Protein AF-A0A7G7YQ39-F1 (afdb_monomer)

Foldseek 3Di:
DVVVVVVVVVVVVVVVVVVVVVPDDDDDDDDDDDDDDDDDDDDDDDDDDDDDDDDDDDDDDDDDDDDDDDDDDDDDDDDDDPDPDDDDPDPVPDEAEQQRKDKAKFAKAWFFQCVLCVVVPHNGQPVNGDRVKIWIKTAGPDWHWYWAAEPPDPDIDTDTARMATQATCDGDPFHHHRVVCVVRHGHTWIKIFGWDRYQDPDCHPVGRHTHTGPIDTD

Organism: NCBI:txid2684406

Sequence (218 aa):
MAIVAAILAVIALGYLVIYLISGGNGNNSDGHGASTAAVDSTEHSATQQRDAREGVGSKEAAPQPTVGGKGSRGSDSSVAISGNGAGSQGDVSRVYRVGERITATGTIRLLGAWDLARLQGYEQTPSGERNDEIYAVFIPDYSMKVQAKSSGGNGVSTREAKLFGLGQPHGIDSIPPTSAFSQYDGQKVTVTLTPQEYWPSDPRLPVGELYGENVSVN

Radius of gyration: 28.83 Å; Cα contacts (8 Å, |Δi|>4): 327; chains: 1; bounding box: 59×60×93 Å

Mean predicted aligned error: 18.82 Å

pLDDT: mean 72.5, std 25.2, range [30.56, 98.5]

Solvent-accessible surface area (backbone atoms only — not comparable to full-atom values): 13820 Å² total; per-residue (Å²): 115,71,68,61,56,53,55,53,52,54,54,54,52,54,53,52,54,55,50,61,68,69,70,70,83,79,87,88,85,88,80,89,80,87,91,80,82,89,79,89,84,82,87,88,86,88,80,82,93,87,82,90,90,82,84,85,87,82,84,89,82,83,88,78,86,87,86,85,86,84,87,84,88,83,82,89,78,91,73,87,78,87,72,96,68,81,82,70,76,81,59,88,80,53,68,43,49,64,70,41,73,46,69,48,52,24,34,31,40,72,33,31,31,49,59,47,25,42,74,73,74,33,98,54,40,80,68,70,60,50,60,87,42,35,31,20,33,37,36,44,78,60,68,41,39,38,31,20,29,46,70,86,55,97,50,74,45,77,44,78,42,64,44,30,34,49,19,32,66,71,48,51,104,77,35,50,37,22,74,82,50,56,94,41,51,77,34,80,37,37,39,32,26,24,47,45,59,47,40,52,80,58,60,49,85,64,64,60,42,38,41,34,27,86,68,48,81,90

Structure (mmCIF, N/CA/C/O backbone):
data_AF-A0A7G7YQ39-F1
#
_entry.id   AF-A0A7G7YQ39-F1
#
loop_
_atom_site.group_PDB
_atom_site.id
_atom_site.type_symbol
_atom_site.label_atom_id
_atom_site.label_alt_id
_atom_site.label_comp_id
_atom_site.label_asym_id
_atom_site.label_entity_id
_atom_site.label_seq_id
_atom_site.pdbx_PDB_ins_code
_atom_site.Cartn_x
_atom_site.Cartn_y
_atom_site.Cartn_z
_atom_site.occupancy
_atom_site.B_iso_or_equiv
_atom_site.auth_seq_id
_atom_site.auth_comp_id
_atom_site.auth_asym_id
_atom_site.auth_atom_id
_atom_site.pdbx_PDB_model_num
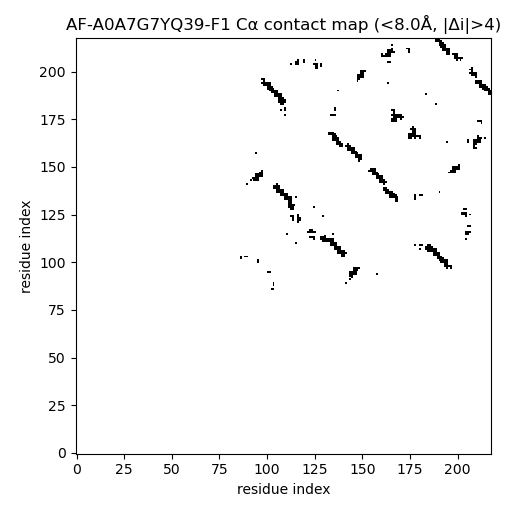ATOM 1 N N . MET A 1 1 ? 23.421 -13.312 43.053 1.00 56.06 1 MET A N 1
ATOM 2 C CA . MET A 1 1 ? 24.752 -13.356 42.403 1.00 56.06 1 MET A CA 1
ATOM 3 C C . MET A 1 1 ? 24.834 -14.410 41.292 1.00 56.06 1 MET A C 1
ATOM 5 O O . MET A 1 1 ? 25.206 -14.043 40.190 1.00 56.06 1 MET A O 1
ATOM 9 N N . ALA A 1 2 ? 24.433 -15.672 41.511 1.00 59.75 2 ALA A N 1
ATOM 10 C CA . ALA A 1 2 ? 24.557 -16.743 40.500 1.00 59.75 2 ALA A CA 1
ATOM 11 C C . ALA A 1 2 ? 23.740 -16.530 39.202 1.00 59.75 2 ALA A C 1
ATOM 13 O O . ALA A 1 2 ? 24.200 -16.872 38.119 1.00 59.75 2 ALA A O 1
ATOM 14 N N . ILE A 1 3 ? 22.559 -15.908 39.294 1.00 62.06 3 ILE A N 1
ATOM 15 C CA . ILE A 1 3 ? 21.671 -15.681 38.136 1.00 62.06 3 ILE A CA 1
ATOM 16 C C . ILE A 1 3 ? 22.263 -14.651 37.159 1.00 62.06 3 ILE A C 1
ATOM 18 O O . ILE A 1 3 ? 22.168 -14.815 35.947 1.00 62.06 3 ILE A O 1
ATOM 22 N N . VAL A 1 4 ? 22.941 -13.623 37.675 1.00 70.38 4 VAL A N 1
ATOM 23 C CA . VAL A 1 4 ? 23.571 -12.583 36.842 1.00 70.38 4 VAL A CA 1
ATOM 24 C C . VAL A 1 4 ? 24.761 -13.157 36.066 1.00 70.38 4 VAL A C 1
ATOM 26 O O . VAL A 1 4 ? 24.935 -12.847 34.891 1.00 70.38 4 VAL A O 1
ATOM 29 N N . ALA A 1 5 ? 25.530 -14.061 36.682 1.00 71.00 5 ALA A N 1
ATOM 30 C CA . ALA A 1 5 ? 26.631 -14.752 36.012 1.00 71.00 5 ALA A CA 1
ATOM 31 C C . ALA A 1 5 ? 26.143 -15.672 34.876 1.00 71.00 5 ALA A C 1
ATOM 33 O O . ALA A 1 5 ? 26.774 -15.731 33.823 1.00 71.00 5 ALA A O 1
ATOM 34 N N . ALA A 1 6 ? 24.994 -16.336 35.051 1.00 69.00 6 ALA A N 1
ATOM 35 C CA . ALA A 1 6 ? 24.406 -17.188 34.017 1.00 69.00 6 ALA A CA 1
ATOM 36 C C . ALA A 1 6 ? 23.933 -16.383 32.792 1.00 69.00 6 ALA A C 1
ATOM 38 O O . ALA A 1 6 ? 24.170 -16.795 31.659 1.00 69.00 6 ALA A O 1
ATOM 39 N N . ILE A 1 7 ? 23.330 -15.209 33.006 1.00 74.31 7 ILE A N 1
ATOM 40 C CA . ILE A 1 7 ? 22.868 -14.338 31.911 1.00 74.31 7 ILE A CA 1
ATOM 41 C C . ILE A 1 7 ? 24.056 -13.808 31.097 1.00 74.31 7 ILE A C 1
ATOM 43 O O . ILE A 1 7 ? 24.025 -13.835 29.867 1.00 74.31 7 ILE A O 1
ATOM 47 N N . LEU A 1 8 ? 25.134 -13.389 31.765 1.00 76.75 8 LEU A N 1
ATOM 48 C CA . LEU A 1 8 ? 26.337 -12.902 31.082 1.00 76.75 8 LEU A CA 1
ATOM 49 C C . LEU A 1 8 ? 27.037 -14.007 30.273 1.00 76.75 8 LEU A C 1
ATOM 51 O O . LEU A 1 8 ? 27.530 -13.735 29.179 1.00 76.75 8 LEU A O 1
ATOM 55 N N . ALA A 1 9 ? 27.025 -15.254 30.756 1.00 73.69 9 ALA A N 1
ATOM 56 C CA . ALA A 1 9 ? 27.589 -16.390 30.027 1.00 73.69 9 ALA A CA 1
ATOM 57 C C . ALA A 1 9 ? 26.823 -16.699 28.726 1.00 73.69 9 ALA A C 1
ATOM 59 O O . ALA A 1 9 ? 27.449 -16.969 27.702 1.00 73.69 9 ALA A O 1
ATOM 60 N N . VAL A 1 10 ? 25.487 -16.605 28.737 1.00 75.69 10 VAL A N 1
ATOM 61 C CA . VAL A 1 10 ? 24.652 -16.825 27.539 1.00 75.69 10 VAL A CA 1
ATOM 62 C C . VAL A 1 10 ? 24.886 -15.734 26.490 1.00 75.69 10 VAL A C 1
ATOM 64 O O . VAL A 1 10 ? 25.014 -16.038 25.304 1.00 75.69 10 VAL A O 1
ATOM 67 N N . ILE A 1 11 ? 25.014 -14.475 26.918 1.00 78.12 11 ILE A N 1
ATOM 68 C CA . ILE A 1 11 ? 25.292 -13.350 26.012 1.00 78.12 11 ILE A CA 1
ATOM 69 C C . ILE A 1 11 ? 26.682 -13.500 25.372 1.00 78.12 11 ILE A C 1
ATOM 71 O O . ILE A 1 11 ? 26.819 -13.332 24.161 1.00 78.12 11 ILE A O 1
ATOM 75 N N . ALA A 1 12 ? 27.702 -13.876 26.151 1.00 74.12 12 ALA A N 1
ATOM 76 C CA . ALA A 1 12 ? 29.056 -14.088 25.635 1.00 74.12 12 ALA A CA 1
ATOM 77 C C . ALA A 1 12 ? 29.126 -15.233 24.604 1.00 74.12 12 ALA A C 1
ATOM 79 O O . ALA A 1 12 ? 29.815 -15.110 23.591 1.00 74.12 12 ALA A O 1
ATOM 80 N N . LEU A 1 13 ? 28.371 -16.316 24.821 1.00 72.12 13 LEU A N 1
ATOM 81 C CA . LEU A 1 13 ? 28.269 -17.432 23.875 1.00 72.12 13 LEU A CA 1
ATOM 82 C C . LEU A 1 13 ? 27.588 -17.022 22.562 1.00 72.12 13 LEU A C 1
ATOM 84 O O . LEU A 1 13 ? 28.055 -17.408 21.492 1.00 72.12 13 LEU A O 1
ATOM 88 N N . GLY A 1 14 ? 26.539 -16.195 22.628 1.00 71.31 14 GLY A N 1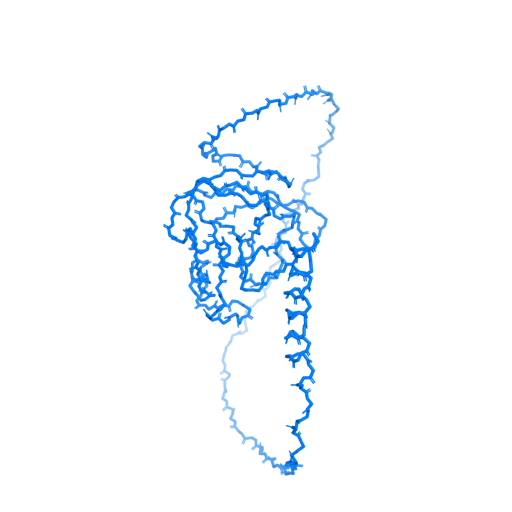
ATOM 89 C CA . GLY A 1 14 ? 25.868 -15.659 21.439 1.00 71.31 14 GLY A CA 1
ATOM 90 C C . GLY A 1 14 ? 26.800 -14.821 20.559 1.00 71.31 14 GLY A C 1
ATOM 91 O O . GLY A 1 14 ? 26.845 -15.014 19.344 1.00 71.31 14 GLY A O 1
ATOM 92 N N . TYR A 1 15 ? 27.612 -13.950 21.169 1.00 77.31 15 TYR A N 1
ATOM 93 C CA . TYR A 1 15 ? 28.592 -13.143 20.433 1.00 77.31 15 TYR A CA 1
ATOM 94 C C . TYR A 1 15 ? 29.722 -13.981 19.819 1.00 77.31 15 TYR A C 1
ATOM 96 O O . TYR A 1 15 ? 30.154 -13.689 18.703 1.00 77.31 15 TYR A O 1
ATOM 104 N N . LEU A 1 16 ? 30.172 -15.045 20.494 1.00 70.44 16 LEU A N 1
ATOM 105 C CA . LEU A 1 16 ? 31.211 -15.937 19.969 1.00 70.44 16 LEU A CA 1
ATOM 106 C C . LEU A 1 16 ? 30.755 -16.664 18.690 1.00 70.44 16 LEU A C 1
ATOM 108 O O . LEU A 1 16 ? 31.530 -16.785 17.744 1.00 70.44 16 LEU A O 1
ATOM 112 N N . VAL A 1 17 ? 29.493 -17.103 18.633 1.00 69.56 17 VAL A N 1
ATOM 113 C CA . VAL A 1 17 ? 28.926 -17.781 17.451 1.00 69.56 17 VAL A CA 1
ATOM 114 C C . VAL A 1 17 ? 28.842 -16.833 16.252 1.00 69.56 17 VAL A C 1
ATOM 116 O O . VAL A 1 17 ? 29.235 -17.205 15.149 1.00 69.56 17 VAL A O 1
ATOM 119 N N . ILE A 1 18 ? 28.403 -15.589 16.464 1.00 67.81 18 ILE A N 1
ATOM 120 C CA . ILE A 1 18 ? 28.336 -14.574 15.398 1.00 67.81 18 ILE A CA 1
ATOM 121 C C . ILE A 1 18 ? 29.744 -14.231 14.882 1.00 67.81 18 ILE A C 1
ATOM 123 O O . ILE A 1 18 ? 29.949 -14.085 13.673 1.00 67.81 18 ILE A O 1
ATOM 127 N N . TYR A 1 19 ? 30.731 -14.157 15.780 1.00 65.69 19 TYR A N 1
ATOM 128 C CA . TYR A 1 19 ? 32.119 -13.868 15.415 1.00 65.69 19 TYR A CA 1
ATOM 129 C C 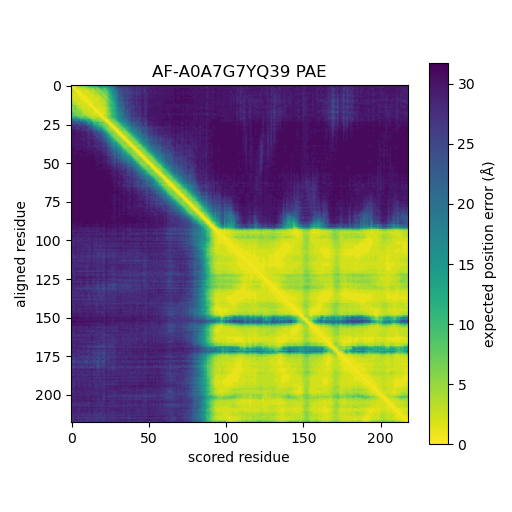. TYR A 1 19 ? 32.757 -14.993 14.583 1.00 65.69 19 TYR A C 1
ATOM 131 O O . TYR A 1 19 ? 33.449 -14.716 13.605 1.00 65.69 19 TYR A O 1
ATOM 139 N N . LEU A 1 20 ? 32.472 -16.261 14.902 1.00 62.84 20 LEU A N 1
ATOM 140 C CA . LEU A 1 20 ? 32.971 -17.408 14.135 1.00 62.84 20 LEU A CA 1
ATOM 141 C C . LEU A 1 20 ? 32.347 -17.513 12.735 1.00 62.84 20 LEU A C 1
ATOM 143 O O . LEU A 1 20 ? 33.035 -17.914 11.801 1.00 62.84 20 LEU A O 1
ATOM 147 N N . ILE A 1 21 ? 31.085 -17.104 12.563 1.00 62.22 21 ILE A N 1
ATOM 148 C CA . ILE A 1 21 ? 30.426 -17.080 11.243 1.00 62.22 21 ILE A CA 1
ATOM 149 C C . ILE A 1 21 ? 30.964 -15.929 10.375 1.00 62.22 21 ILE A C 1
ATOM 151 O O . ILE A 1 21 ? 31.058 -16.061 9.158 1.00 62.22 21 ILE A O 1
ATOM 155 N N . SER A 1 22 ? 31.378 -14.818 10.990 1.00 56.09 22 SER A N 1
ATOM 156 C CA . SER A 1 22 ? 31.843 -13.626 10.264 1.00 56.09 22 SER A CA 1
ATOM 157 C C . SER A 1 22 ? 33.338 -13.655 9.901 1.00 56.09 22 SER A C 1
ATOM 159 O O . SER A 1 22 ? 33.774 -12.882 9.053 1.00 56.09 22 SER A O 1
ATOM 161 N N . GLY A 1 23 ? 34.137 -14.530 10.525 1.00 47.88 23 GLY A N 1
ATOM 162 C CA . GLY A 1 23 ? 35.593 -14.609 10.322 1.00 47.88 23 GLY A CA 1
ATOM 163 C C . GLY A 1 23 ? 36.065 -15.556 9.211 1.00 47.88 23 GLY A C 1
ATOM 164 O O . GLY A 1 23 ? 37.266 -15.641 8.963 1.00 47.88 23 GLY A O 1
ATOM 165 N N . GLY A 1 24 ? 35.158 -16.280 8.551 1.00 48.59 24 GLY A N 1
ATOM 166 C CA . GLY A 1 24 ? 35.494 -17.325 7.581 1.00 48.59 24 GLY A CA 1
ATOM 167 C C . GLY A 1 24 ? 35.005 -17.027 6.169 1.00 48.59 24 GLY A C 1
ATOM 168 O O . GLY A 1 24 ? 34.132 -17.731 5.682 1.00 48.59 24 GLY A O 1
ATOM 169 N N . ASN A 1 25 ? 35.556 -16.015 5.494 1.00 43.97 25 ASN A N 1
ATOM 170 C CA . ASN A 1 25 ? 35.409 -15.915 4.039 1.00 43.97 25 ASN A CA 1
ATOM 171 C C . ASN A 1 25 ? 36.670 -15.324 3.395 1.00 43.97 25 ASN A C 1
ATOM 173 O O . ASN A 1 25 ? 36.706 -14.174 2.963 1.00 43.97 25 ASN A O 1
ATOM 177 N N . GLY A 1 26 ? 37.734 -16.129 3.397 1.00 40.25 26 GLY A N 1
ATOM 178 C CA . GLY A 1 26 ? 38.955 -15.892 2.635 1.00 40.25 26 GLY A CA 1
ATOM 179 C C . GLY A 1 26 ? 39.029 -16.830 1.429 1.00 40.25 26 GLY A C 1
ATOM 180 O O . GLY A 1 26 ? 39.022 -18.041 1.611 1.00 40.25 26 GLY A O 1
ATOM 181 N N . ASN A 1 27 ? 39.131 -16.216 0.246 1.00 44.44 27 ASN A N 1
ATOM 182 C CA . ASN A 1 27 ? 39.691 -16.674 -1.034 1.00 44.44 27 ASN A CA 1
ATOM 183 C C . ASN A 1 27 ? 39.288 -18.039 -1.621 1.00 44.44 27 ASN A C 1
ATOM 185 O O . ASN A 1 27 ? 39.588 -19.087 -1.061 1.00 44.44 27 ASN A O 1
ATOM 189 N N . ASN A 1 28 ? 38.793 -18.012 -2.867 1.00 42.75 28 ASN A N 1
ATOM 190 C CA . ASN A 1 28 ? 39.498 -18.604 -4.017 1.00 42.75 28 ASN A CA 1
ATOM 191 C C . ASN A 1 28 ? 38.711 -18.423 -5.323 1.00 42.75 28 ASN A C 1
ATOM 193 O O . ASN A 1 28 ? 37.654 -19.024 -5.488 1.00 42.75 28 ASN A O 1
ATOM 197 N N . SER A 1 29 ? 39.297 -17.700 -6.279 1.00 40.59 29 SER A N 1
ATOM 198 C CA . SER A 1 29 ? 39.187 -18.030 -7.706 1.00 40.59 29 SER A CA 1
ATOM 199 C C . SER A 1 29 ? 40.192 -17.207 -8.516 1.00 40.59 29 SER A C 1
ATOM 201 O O . SER A 1 29 ? 39.839 -16.196 -9.118 1.00 40.59 29 SER A O 1
ATOM 203 N N . ASP A 1 30 ? 41.444 -17.671 -8.525 1.00 41.34 30 ASP A N 1
ATOM 204 C CA . ASP A 1 30 ? 42.348 -17.487 -9.660 1.00 41.34 30 ASP A CA 1
ATOM 205 C C . ASP A 1 30 ? 42.054 -18.598 -10.676 1.00 41.34 30 ASP A C 1
ATOM 207 O O . ASP A 1 30 ? 41.978 -19.776 -10.320 1.00 41.34 30 ASP A O 1
ATOM 211 N N . GLY A 1 31 ? 41.879 -18.234 -11.946 1.00 34.91 31 GLY A N 1
ATOM 212 C CA . GLY A 1 31 ? 41.603 -19.189 -13.016 1.00 34.91 31 GLY A CA 1
ATOM 213 C C . GLY A 1 31 ? 41.565 -18.525 -14.386 1.00 34.91 31 GLY A C 1
ATOM 214 O O . GLY A 1 31 ? 40.533 -18.029 -14.821 1.00 34.91 31 GLY A O 1
ATOM 215 N N . HIS A 1 32 ? 42.724 -18.511 -15.040 1.00 35.59 32 HIS A N 1
ATOM 216 C CA . HIS A 1 32 ? 42.996 -18.016 -16.386 1.00 35.59 32 HIS A CA 1
ATOM 217 C C . HIS A 1 32 ? 42.019 -18.481 -17.481 1.00 35.59 32 HIS A C 1
ATOM 219 O O . HIS A 1 32 ? 41.642 -19.648 -17.543 1.00 35.59 32 HIS A O 1
ATOM 225 N N . GLY A 1 33 ? 41.762 -17.597 -18.449 1.00 33.47 33 GLY A N 1
ATOM 226 C CA . GLY A 1 33 ? 41.192 -17.946 -19.750 1.00 33.47 33 GLY A CA 1
ATOM 227 C C . GLY A 1 33 ? 41.419 -16.824 -20.759 1.00 33.47 33 GLY A C 1
ATOM 228 O O . GLY A 1 33 ? 40.769 -15.788 -20.696 1.00 33.47 33 GLY A O 1
ATOM 229 N N . ALA A 1 34 ? 42.401 -17.016 -21.635 1.00 34.97 34 ALA A N 1
ATOM 230 C CA . ALA A 1 34 ? 42.872 -16.067 -22.634 1.00 34.97 34 ALA A CA 1
ATOM 231 C C . ALA A 1 34 ? 41.780 -15.634 -23.629 1.00 34.97 34 ALA A C 1
ATOM 233 O O . ALA A 1 34 ? 41.040 -16.464 -24.149 1.00 34.97 34 ALA A O 1
ATOM 234 N N . SER A 1 35 ? 41.750 -14.338 -23.951 1.00 35.69 35 SER A N 1
ATOM 235 C CA . SER A 1 35 ? 41.004 -13.810 -25.092 1.00 35.69 35 SER A CA 1
ATOM 236 C C . SER A 1 35 ? 41.968 -13.662 -26.267 1.00 35.69 35 SER A C 1
ATOM 238 O O . SER A 1 35 ? 42.839 -12.792 -26.271 1.00 35.69 35 SER A O 1
ATOM 240 N N . THR A 1 36 ? 41.845 -14.555 -27.245 1.00 38.41 36 THR A N 1
ATOM 241 C CA . THR A 1 36 ? 42.479 -14.443 -28.561 1.00 38.41 36 THR A CA 1
ATOM 242 C C . THR A 1 36 ? 41.451 -14.735 -29.641 1.00 38.41 36 THR A C 1
ATOM 244 O O . THR A 1 36 ? 40.644 -15.647 -29.480 1.00 38.41 36 THR A O 1
ATOM 247 N N . ALA A 1 37 ? 41.620 -14.027 -30.758 1.00 36.62 37 ALA A N 1
ATOM 248 C CA . ALA A 1 37 ? 41.022 -14.204 -32.081 1.00 36.62 37 ALA A CA 1
ATOM 249 C C . ALA A 1 37 ? 39.843 -13.276 -32.423 1.00 36.62 37 ALA A C 1
ATOM 251 O O . ALA A 1 37 ? 38.687 -13.495 -32.077 1.00 36.62 37 ALA A O 1
ATOM 252 N N . ALA A 1 38 ? 40.205 -12.249 -33.194 1.00 39.38 38 ALA A N 1
ATOM 253 C CA . ALA A 1 38 ? 39.359 -11.559 -34.151 1.00 39.38 38 ALA A CA 1
ATOM 254 C C . ALA A 1 38 ? 39.045 -12.468 -35.352 1.00 39.38 38 ALA A C 1
ATOM 256 O O . ALA A 1 38 ? 39.958 -13.138 -35.828 1.00 39.38 38 ALA A O 1
ATOM 257 N N . VAL A 1 39 ? 37.808 -12.413 -35.861 1.00 41.25 39 VAL A N 1
ATOM 258 C CA . VAL A 1 39 ? 37.390 -12.710 -37.252 1.00 41.25 39 VAL A CA 1
ATOM 259 C C . VAL A 1 39 ? 36.070 -11.937 -37.449 1.00 41.25 39 VAL A C 1
ATOM 261 O O . VAL A 1 39 ? 35.103 -12.191 -36.739 1.00 41.25 39 VAL A O 1
ATOM 264 N N . ASP A 1 40 ? 36.077 -10.752 -38.061 1.00 35.44 40 ASP A N 1
ATOM 265 C CA . ASP A 1 40 ? 35.776 -10.496 -39.482 1.00 35.44 40 ASP A CA 1
ATOM 266 C C . ASP A 1 40 ? 34.589 -11.297 -40.048 1.00 35.44 40 ASP A C 1
ATOM 268 O O . ASP A 1 40 ? 34.660 -12.510 -40.215 1.00 35.44 40 ASP A O 1
ATOM 272 N N . SER A 1 41 ? 33.495 -10.611 -40.379 1.00 39.72 41 SER A N 1
ATOM 273 C CA . SER A 1 41 ? 32.550 -11.038 -41.416 1.00 39.72 41 SER A CA 1
ATOM 274 C C . SER A 1 41 ? 31.720 -9.839 -41.859 1.00 39.72 41 SER A C 1
ATOM 276 O O . SER A 1 41 ? 30.855 -9.326 -41.151 1.00 39.72 41 SER A O 1
ATOM 278 N N . THR A 1 42 ? 32.065 -9.406 -43.061 1.00 37.53 42 THR A N 1
ATOM 279 C CA . THR A 1 42 ? 31.440 -8.390 -43.896 1.00 37.53 42 THR A CA 1
ATOM 280 C C . THR A 1 42 ? 30.138 -8.929 -44.522 1.00 37.53 42 THR A C 1
ATOM 282 O O . THR A 1 42 ? 30.104 -10.060 -44.989 1.00 37.53 42 THR A O 1
ATOM 285 N N . GLU A 1 43 ? 29.102 -8.079 -44.508 1.00 33.94 43 GLU A N 1
ATOM 286 C CA . GLU A 1 43 ? 27.950 -7.935 -45.430 1.00 33.94 43 GLU A CA 1
ATOM 287 C C . GLU A 1 43 ? 27.043 -9.129 -45.814 1.00 33.94 43 GLU A C 1
ATOM 289 O O . GLU A 1 43 ? 27.456 -10.095 -46.440 1.00 33.94 43 GLU A O 1
ATOM 294 N N . HIS A 1 44 ? 25.727 -8.963 -45.606 1.00 31.06 44 HIS A N 1
ATOM 295 C CA . HIS A 1 44 ? 24.761 -8.610 -46.669 1.00 31.06 44 HIS A CA 1
ATOM 296 C C . HIS A 1 44 ? 23.310 -8.732 -46.170 1.00 31.06 44 HIS A C 1
ATOM 298 O O . HIS A 1 44 ? 22.894 -9.795 -45.719 1.00 31.06 44 HIS A O 1
ATOM 304 N N . SER A 1 45 ? 22.501 -7.681 -46.356 1.00 36.34 45 SER A N 1
ATOM 305 C CA . SER A 1 45 ? 21.179 -7.779 -47.007 1.00 36.34 45 SER A CA 1
ATOM 306 C C . SER A 1 45 ? 20.540 -6.399 -47.155 1.00 36.34 45 SER A C 1
ATOM 308 O O . SER A 1 45 ? 20.219 -5.722 -46.183 1.00 36.34 45 SER A O 1
ATOM 310 N N . ALA A 1 46 ? 20.361 -6.005 -48.412 1.00 39.31 46 ALA A N 1
ATOM 311 C CA . ALA A 1 46 ? 19.532 -4.896 -48.845 1.00 39.31 46 ALA A CA 1
ATOM 312 C C . ALA A 1 46 ? 18.113 -5.401 -49.137 1.00 39.31 46 ALA A C 1
ATOM 314 O O . ALA A 1 46 ? 17.980 -6.426 -49.796 1.00 39.31 46 ALA A O 1
ATOM 315 N N . THR A 1 47 ? 17.086 -4.627 -48.769 1.00 38.69 47 THR A N 1
ATOM 316 C CA . THR A 1 47 ? 15.829 -4.528 -49.537 1.00 38.69 47 THR A CA 1
ATOM 317 C C . THR A 1 47 ? 15.050 -3.258 -49.167 1.00 38.69 47 THR A C 1
ATOM 319 O O . THR A 1 47 ? 14.588 -3.123 -48.042 1.00 38.69 47 THR A O 1
ATOM 322 N N . GLN A 1 48 ? 14.956 -2.351 -50.152 1.00 41.56 48 GLN A N 1
ATOM 323 C CA . GLN A 1 48 ? 13.774 -1.598 -50.636 1.00 41.56 48 GLN A CA 1
ATOM 324 C C . GLN A 1 48 ? 12.844 -0.957 -49.584 1.00 41.56 48 GLN A C 1
ATOM 326 O O . GLN A 1 48 ? 12.160 -1.648 -48.844 1.00 41.56 48 GLN A O 1
ATOM 331 N N . GLN A 1 49 ? 12.798 0.372 -49.423 1.00 36.66 49 GLN A N 1
ATOM 332 C CA . GLN A 1 49 ? 12.254 1.415 -50.323 1.00 36.66 49 GLN A CA 1
ATOM 333 C C . GLN A 1 49 ? 10.774 1.231 -50.704 1.00 36.66 49 GLN A C 1
ATOM 335 O O . GLN A 1 49 ? 10.468 0.411 -51.564 1.00 36.66 49 GLN A O 1
ATOM 340 N N . ARG A 1 50 ? 9.923 2.074 -50.094 1.00 33.06 50 ARG A N 1
ATOM 341 C CA . ARG A 1 50 ? 8.612 2.660 -50.490 1.00 33.06 50 ARG A CA 1
ATOM 342 C C . ARG A 1 50 ? 8.048 3.315 -49.206 1.00 33.06 50 ARG A C 1
ATOM 344 O O . ARG A 1 50 ? 8.258 2.764 -48.136 1.00 33.06 50 ARG A O 1
ATOM 351 N N . ASP A 1 51 ? 7.405 4.474 -49.141 1.00 34.59 51 ASP A N 1
ATOM 352 C CA . ASP A 1 51 ? 6.775 5.349 -50.123 1.00 34.59 51 ASP A CA 1
ATOM 353 C C . ASP A 1 51 ? 6.501 6.732 -49.482 1.00 34.59 51 ASP A C 1
ATOM 355 O O . ASP A 1 51 ? 6.500 6.874 -48.260 1.00 34.59 51 ASP A O 1
ATOM 359 N N . ALA A 1 52 ? 6.181 7.698 -50.350 1.00 38.47 52 ALA A N 1
ATOM 360 C CA . ALA A 1 52 ? 5.374 8.905 -50.120 1.00 38.47 52 ALA A CA 1
ATOM 361 C C . ALA A 1 52 ? 6.016 10.131 -49.433 1.00 38.47 52 ALA A C 1
ATOM 363 O O . ALA A 1 52 ? 6.117 10.260 -48.215 1.00 38.47 52 ALA A O 1
ATOM 364 N N . ARG A 1 53 ? 6.342 11.112 -50.286 1.00 36.91 53 ARG A N 1
ATOM 365 C CA . ARG A 1 53 ? 6.655 12.507 -49.970 1.00 36.91 53 ARG A CA 1
ATOM 366 C C . ARG A 1 53 ? 5.600 13.394 -50.647 1.00 36.91 53 ARG A C 1
ATOM 368 O O . ARG A 1 53 ? 5.731 13.685 -51.826 1.00 36.91 53 ARG A O 1
ATOM 375 N N . GLU A 1 54 ? 4.598 13.824 -49.891 1.00 35.91 54 GLU A N 1
ATOM 376 C CA . GLU A 1 54 ? 3.637 14.911 -50.162 1.00 35.91 54 GLU A CA 1
ATOM 377 C C . GLU A 1 54 ? 3.230 15.437 -48.767 1.00 35.91 54 GLU A C 1
ATOM 379 O O . GLU A 1 54 ? 3.128 14.647 -47.839 1.00 35.91 54 GLU A O 1
ATOM 384 N N . GLY A 1 55 ? 3.037 16.709 -48.438 1.00 32.56 55 GLY A N 1
ATOM 385 C CA . GLY A 1 55 ? 3.049 17.964 -49.158 1.00 32.56 55 GLY A CA 1
ATOM 386 C C . GLY A 1 55 ? 3.019 19.110 -48.131 1.00 32.56 55 GLY A C 1
ATOM 387 O O . GLY A 1 55 ? 3.011 18.914 -46.918 1.00 32.56 55 GLY A O 1
ATOM 388 N N . VAL A 1 56 ? 3.077 20.321 -48.658 1.00 34.81 56 VAL A N 1
ATOM 389 C CA . VAL A 1 56 ? 3.311 21.603 -47.990 1.00 34.81 56 VAL A CA 1
ATOM 390 C C . VAL A 1 56 ? 2.143 22.076 -47.104 1.00 34.81 56 VAL A C 1
ATOM 392 O O . VAL A 1 56 ? 1.009 22.110 -47.557 1.00 34.81 56 VAL A O 1
ATOM 395 N N . GLY A 1 57 ? 2.478 22.595 -45.914 1.00 30.88 57 GLY A N 1
ATOM 396 C CA . GLY A 1 57 ? 1.950 23.859 -45.376 1.00 30.88 57 GLY A CA 1
ATOM 397 C C . GLY A 1 57 ? 0.586 23.868 -44.678 1.00 30.88 57 GLY A C 1
ATOM 398 O O . GLY A 1 57 ? -0.447 23.730 -45.317 1.00 30.88 57 GLY A O 1
ATOM 399 N N . SER A 1 58 ? 0.590 24.227 -43.389 1.00 38.00 58 SER A N 1
ATOM 400 C CA . SER A 1 58 ? -0.286 25.258 -42.799 1.00 38.00 58 SER A CA 1
ATOM 401 C C . SER A 1 58 ? 0.222 25.643 -41.405 1.00 38.00 58 SER A C 1
ATOM 403 O O . SER A 1 58 ? 0.543 24.789 -40.583 1.00 38.00 58 SER A O 1
ATOM 405 N N . LYS A 1 59 ? 0.359 26.955 -41.191 1.00 37.41 59 LYS A N 1
ATOM 406 C CA . LYS A 1 59 ? 0.557 27.617 -39.893 1.00 37.41 59 LYS A CA 1
ATOM 407 C C . LYS A 1 59 ? -0.765 27.585 -39.101 1.00 37.41 59 LYS A C 1
ATOM 409 O O . LYS A 1 59 ? -1.795 27.307 -39.704 1.00 37.41 59 LYS A O 1
ATOM 414 N N . GLU A 1 60 ? -0.709 28.016 -37.829 1.00 33.44 60 GLU A N 1
ATOM 415 C CA . GLU A 1 60 ? -1.857 28.445 -36.983 1.00 33.44 60 GLU A CA 1
ATOM 416 C C . GLU A 1 60 ? -2.507 27.299 -36.171 1.00 33.44 60 GLU A C 1
ATOM 418 O O . GLU A 1 60 ? -2.810 26.253 -36.718 1.00 33.44 60 GLU A O 1
ATOM 423 N N . ALA A 1 61 ? -2.734 27.343 -34.854 1.00 32.50 61 ALA A N 1
ATOM 424 C CA . ALA A 1 61 ? -2.570 28.347 -33.808 1.00 32.50 61 ALA A CA 1
ATOM 425 C C . ALA A 1 61 ? -2.372 27.636 -32.450 1.00 32.50 61 ALA A C 1
ATOM 427 O O . ALA A 1 61 ? -2.949 26.580 -32.196 1.00 32.50 61 ALA A O 1
ATOM 428 N N . ALA A 1 62 ? -1.591 28.248 -31.560 1.00 38.91 62 ALA A N 1
ATOM 429 C CA . ALA A 1 62 ? -1.519 27.891 -30.146 1.00 38.91 62 ALA A CA 1
ATOM 430 C C . ALA A 1 62 ? -2.587 28.674 -29.355 1.00 38.91 62 ALA A C 1
ATOM 432 O O . ALA A 1 62 ? -2.731 29.876 -29.597 1.00 38.91 62 ALA A O 1
ATOM 433 N N . PRO A 1 63 ? -3.297 28.077 -28.382 1.00 39.78 63 PRO A N 1
ATOM 434 C CA . PRO A 1 63 ? -4.067 28.859 -27.423 1.00 39.78 63 PRO A CA 1
ATOM 435 C C . PRO A 1 63 ? -3.141 29.476 -26.357 1.00 39.78 63 PRO A C 1
ATOM 437 O O . PRO A 1 63 ? -2.362 28.790 -25.697 1.00 39.78 63 PRO A O 1
ATOM 440 N N . GLN A 1 64 ? -3.225 30.803 -26.231 1.00 40.47 64 GLN A N 1
ATOM 441 C CA . GLN A 1 64 ? -2.525 31.650 -25.258 1.00 40.47 64 GLN A CA 1
ATOM 442 C C . GLN A 1 64 ? -2.930 31.354 -23.798 1.00 40.47 64 GLN A C 1
ATOM 444 O O . GLN A 1 64 ? -4.079 30.989 -23.547 1.00 40.47 64 GLN A O 1
ATOM 449 N N . PRO A 1 65 ? -2.059 31.635 -22.807 1.00 35.12 65 PRO A N 1
ATOM 450 C CA . PRO A 1 65 ? -2.467 31.781 -21.415 1.00 35.12 65 PRO A CA 1
ATOM 451 C C . PRO A 1 65 ? -3.100 33.165 -21.180 1.00 35.12 65 PRO A C 1
ATOM 453 O O . PRO A 1 65 ? -2.479 34.202 -21.417 1.00 35.12 65 PRO A O 1
ATOM 456 N N . THR A 1 66 ? -4.338 33.193 -20.683 1.00 33.22 66 THR A N 1
ATOM 457 C CA . THR A 1 66 ? -4.993 34.422 -20.218 1.00 33.22 66 THR A CA 1
ATOM 458 C C . THR A 1 66 ? -4.428 34.833 -18.860 1.00 33.22 66 THR A C 1
ATOM 460 O O . THR A 1 66 ? -4.582 34.132 -17.862 1.00 33.22 66 THR A O 1
ATOM 463 N N . VAL A 1 67 ? -3.789 36.001 -18.825 1.00 39.91 67 VAL A N 1
ATOM 464 C CA . VAL A 1 67 ? -3.399 36.716 -17.607 1.00 39.91 67 VAL A CA 1
ATOM 465 C C . VAL A 1 67 ? -4.538 37.656 -17.216 1.00 39.91 67 VAL A C 1
ATOM 467 O O . VAL A 1 67 ? -4.940 38.499 -18.015 1.00 39.91 67 VAL A O 1
ATOM 470 N N . GLY A 1 68 ? -5.026 37.564 -15.977 1.00 30.56 68 GLY A N 1
ATOM 471 C CA . GLY A 1 68 ? -5.894 38.588 -15.394 1.00 30.56 68 GLY A CA 1
ATOM 472 C C . GLY A 1 68 ? -6.610 38.128 -14.126 1.00 30.56 68 GLY A C 1
ATOM 473 O O . GLY A 1 68 ? -7.426 37.218 -14.179 1.00 30.56 68 GLY A O 1
ATOM 474 N N . GLY A 1 69 ? -6.339 38.777 -12.989 1.00 30.95 69 GLY A N 1
ATOM 475 C CA . GLY A 1 69 ? -7.134 38.572 -11.772 1.00 30.95 69 GLY A CA 1
ATOM 476 C C . GLY A 1 69 ? -6.468 39.029 -10.478 1.00 30.95 69 GLY A C 1
ATOM 477 O O . GLY A 1 69 ? -5.954 38.226 -9.714 1.00 30.95 69 GLY A O 1
ATOM 478 N N . LYS A 1 70 ? -6.480 40.340 -10.239 1.00 34.81 70 LYS A N 1
ATOM 479 C CA . LYS A 1 70 ? -6.016 41.033 -9.028 1.00 34.81 70 LYS A CA 1
ATOM 480 C C . LYS A 1 70 ? -6.939 40.740 -7.825 1.00 34.81 70 LYS A C 1
ATOM 482 O O . LYS A 1 70 ? -8.121 41.036 -7.907 1.00 34.81 70 LYS A O 1
ATOM 487 N N . GLY A 1 71 ? -6.343 40.321 -6.703 1.00 31.14 71 GLY A N 1
ATOM 488 C CA . GLY A 1 71 ? -6.652 40.764 -5.331 1.00 31.14 71 GLY A CA 1
ATOM 489 C C . GLY A 1 71 ? -7.919 40.261 -4.622 1.00 31.14 71 GLY A C 1
ATOM 490 O O . GLY A 1 71 ? -9.029 40.488 -5.081 1.00 31.14 71 GLY A O 1
ATOM 491 N N . SER A 1 72 ? -7.747 39.745 -3.397 1.00 37.66 72 SER A N 1
ATOM 492 C CA . SER A 1 72 ? -8.454 40.228 -2.194 1.00 37.66 72 SER A CA 1
ATOM 493 C C . SER A 1 72 ? -7.813 39.691 -0.909 1.00 37.66 72 SER A C 1
ATOM 495 O O . SER A 1 72 ? -7.495 38.513 -0.791 1.00 37.66 72 SER A O 1
ATOM 497 N N . ARG A 1 73 ? -7.599 40.619 0.030 1.00 42.88 73 ARG A N 1
ATOM 498 C CA . ARG A 1 73 ? -7.265 40.417 1.447 1.00 42.88 73 ARG A CA 1
ATOM 499 C C . ARG A 1 73 ? -8.500 39.931 2.216 1.00 42.88 73 ARG A C 1
ATOM 501 O O . ARG A 1 73 ? -9.606 40.339 1.879 1.00 42.88 73 ARG A O 1
ATOM 508 N N . GLY A 1 74 ? -8.273 39.214 3.314 1.00 30.56 74 GLY A N 1
ATOM 509 C CA . GLY A 1 74 ? -9.252 38.943 4.377 1.00 30.56 74 GLY A CA 1
ATOM 510 C C . GLY A 1 74 ? -9.027 37.537 4.930 1.00 30.56 74 GLY A C 1
ATOM 511 O O . GLY A 1 74 ? -9.264 36.574 4.220 1.00 30.56 74 GLY A O 1
ATOM 512 N N . SER A 1 75 ? -8.319 37.376 6.045 1.00 37.56 75 SER A N 1
ATOM 513 C CA . SER A 1 75 ? -8.792 37.524 7.432 1.00 37.56 75 SER A CA 1
ATOM 514 C C . SER A 1 75 ? -9.095 36.160 8.050 1.00 37.56 75 SER A C 1
ATOM 516 O O . SER A 1 75 ? -9.723 35.298 7.445 1.00 37.56 75 SER A O 1
ATOM 518 N N . ASP A 1 76 ? -8.567 36.018 9.258 1.00 40.47 76 ASP A N 1
ATOM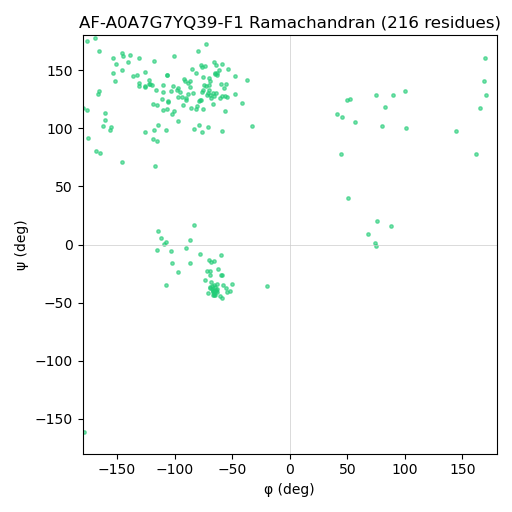 519 C CA . ASP A 1 76 ? -8.583 34.889 10.175 1.00 40.47 76 ASP A CA 1
ATOM 520 C C . ASP A 1 76 ? -9.879 34.073 10.228 1.00 40.47 76 ASP A C 1
ATOM 522 O O . ASP A 1 76 ? -10.984 34.610 10.295 1.00 40.47 76 ASP A O 1
ATOM 526 N N . SER A 1 77 ? -9.719 32.757 10.359 1.00 37.84 77 SER A N 1
ATOM 527 C CA . SER A 1 77 ? -10.557 31.949 11.247 1.00 37.84 77 SER A CA 1
ATOM 528 C C . SER A 1 77 ? -9.794 30.694 11.648 1.00 37.84 77 SER A C 1
ATOM 530 O O . SER A 1 77 ? -9.665 29.727 10.899 1.00 37.84 77 SER A O 1
ATOM 532 N N . SER A 1 78 ? -9.262 30.744 12.864 1.00 42.22 78 SER A N 1
ATOM 533 C CA . SER A 1 78 ? -8.885 29.585 13.654 1.00 42.22 78 SER A CA 1
ATOM 534 C C . SER A 1 78 ? -10.101 28.674 13.828 1.00 42.22 78 SER A C 1
ATOM 536 O O . SER A 1 78 ? -11.075 29.032 14.485 1.00 42.22 78 SER A O 1
ATOM 538 N N . VAL A 1 79 ? -10.034 27.466 13.271 1.00 39.72 79 VAL A N 1
ATOM 539 C CA . VAL A 1 79 ? -10.930 26.372 13.655 1.00 39.72 79 VAL A CA 1
ATOM 540 C C . VAL A 1 79 ? -10.070 25.301 14.302 1.00 39.72 79 VAL A C 1
ATOM 542 O O . VAL A 1 79 ? -9.340 24.566 13.641 1.00 39.72 79 VAL A O 1
ATOM 545 N N . ALA A 1 80 ? -10.131 25.264 15.630 1.00 42.94 80 ALA A N 1
ATOM 546 C CA . ALA A 1 80 ? -9.696 24.121 16.405 1.00 42.94 80 ALA A CA 1
ATOM 547 C C . ALA A 1 80 ? -10.543 22.910 15.996 1.00 42.94 80 ALA A C 1
ATOM 549 O O . ALA A 1 80 ? -11.769 22.962 16.074 1.00 42.94 80 ALA A O 1
ATOM 550 N N . ILE A 1 81 ? -9.897 21.815 15.601 1.00 44.09 81 ILE A N 1
ATOM 551 C CA . ILE A 1 81 ? -10.543 20.504 15.559 1.00 44.09 81 ILE A CA 1
ATOM 552 C C . ILE A 1 81 ? -9.825 19.633 16.583 1.00 44.09 81 ILE A C 1
ATOM 554 O O . ILE A 1 81 ? -8.827 18.975 16.305 1.00 44.09 81 ILE A O 1
ATOM 558 N N . SER A 1 82 ? -10.348 19.699 17.807 1.00 46.72 82 SER A N 1
ATOM 559 C CA . SER A 1 82 ? -10.308 18.574 18.733 1.00 46.72 82 SER A CA 1
ATOM 560 C C . SER A 1 82 ? -11.182 17.473 18.138 1.00 46.72 82 SER A C 1
ATOM 562 O O . SER A 1 82 ? -12.326 17.730 17.764 1.00 46.72 82 SER A O 1
ATOM 564 N N . GLY A 1 83 ? -10.641 16.265 18.017 1.00 32.44 83 GLY A N 1
ATOM 565 C CA . GLY A 1 83 ? -11.360 15.143 17.433 1.00 32.44 83 GLY A CA 1
ATOM 566 C C . GLY A 1 83 ? -10.684 13.816 17.735 1.00 32.44 83 GLY A C 1
ATOM 567 O O . GLY A 1 83 ? -10.021 13.246 16.875 1.00 32.44 83 GLY A O 1
ATOM 568 N N . ASN A 1 84 ? -10.893 13.311 18.952 1.00 46.00 84 ASN A N 1
ATOM 569 C CA . ASN A 1 84 ? -10.878 11.873 19.214 1.00 46.00 84 ASN A CA 1
ATOM 570 C C . ASN A 1 84 ? -11.954 11.232 18.321 1.00 46.00 84 ASN A C 1
ATOM 572 O O . ASN A 1 84 ? -13.137 11.277 18.648 1.00 46.00 84 ASN A O 1
ATOM 576 N N . GLY A 1 85 ? -11.549 10.687 17.177 1.00 35.69 85 GLY A N 1
ATOM 577 C CA . GLY A 1 85 ? -12.437 10.048 16.211 1.00 35.69 85 GLY A CA 1
ATOM 578 C C . GLY A 1 85 ? -12.061 8.589 16.024 1.00 35.69 85 GLY A C 1
ATOM 579 O O . GLY A 1 85 ? -11.239 8.262 15.172 1.00 35.69 85 GLY A O 1
ATOM 580 N N . ALA A 1 86 ? -12.669 7.723 16.830 1.00 42.16 86 ALA A N 1
ATOM 581 C CA . ALA A 1 86 ? -12.774 6.306 16.527 1.00 42.16 86 ALA A CA 1
ATOM 582 C C . ALA A 1 86 ? -13.462 6.136 15.160 1.00 42.16 86 ALA A C 1
ATOM 584 O O . ALA A 1 86 ? -14.524 6.710 14.939 1.00 42.16 86 ALA A O 1
ATOM 585 N N . GLY A 1 87 ? -12.830 5.374 14.263 1.00 48.34 87 GLY A N 1
ATOM 586 C CA . GLY A 1 87 ? -13.431 4.770 13.070 1.00 48.34 87 GLY A CA 1
ATOM 587 C C . GLY A 1 87 ? -14.353 5.663 12.238 1.00 48.34 87 GLY A C 1
ATOM 588 O O . GLY A 1 87 ? -15.566 5.480 12.271 1.00 48.34 87 GLY A O 1
ATOM 589 N N . SER A 1 88 ? -13.795 6.561 11.420 1.00 46.16 88 SER A N 1
ATOM 590 C CA . SER A 1 88 ? -14.570 7.098 10.297 1.00 46.16 88 SER A CA 1
ATOM 591 C C . SER A 1 88 ? -14.483 6.117 9.133 1.00 46.16 88 SER A C 1
ATOM 593 O O . SER A 1 88 ? -13.483 6.045 8.419 1.00 46.16 88 SER A O 1
ATOM 595 N N . GLN A 1 89 ? -15.540 5.323 9.014 1.00 48.06 89 GLN A N 1
ATOM 596 C CA . GLN A 1 89 ? -15.936 4.577 7.828 1.00 48.06 89 GLN A CA 1
ATOM 597 C C . GLN A 1 89 ? -15.742 5.480 6.596 1.00 48.06 89 GLN A C 1
ATOM 599 O O . GLN A 1 89 ? -16.258 6.593 6.577 1.00 48.06 89 GLN A O 1
ATOM 604 N N . GLY A 1 90 ? -14.922 5.027 5.640 1.00 49.47 90 GLY A N 1
ATOM 605 C CA . GLY A 1 90 ? -14.314 5.826 4.569 1.00 49.47 90 GLY A CA 1
ATOM 606 C C . GLY A 1 90 ? -15.153 6.997 4.057 1.00 49.47 90 GLY A C 1
ATOM 607 O O . GLY A 1 90 ? -16.055 6.825 3.241 1.00 49.47 90 GLY A O 1
ATOM 608 N N . ASP A 1 91 ? -14.801 8.204 4.497 1.00 51.62 91 ASP A N 1
ATOM 609 C CA . ASP A 1 91 ? -15.200 9.420 3.806 1.00 51.62 91 ASP A CA 1
ATOM 610 C C . ASP A 1 91 ? -14.398 9.477 2.501 1.00 51.62 91 ASP A C 1
ATOM 612 O O . ASP A 1 91 ? -13.210 9.805 2.490 1.00 51.62 91 ASP A O 1
ATOM 616 N N . VAL A 1 92 ? -15.050 9.110 1.397 1.00 56.66 92 VAL A N 1
ATOM 617 C CA . VAL A 1 92 ? -14.485 9.046 0.036 1.00 56.66 92 VAL A CA 1
ATOM 618 C C . VAL A 1 92 ? -13.953 10.418 -0.434 1.00 56.66 92 VAL A C 1
ATOM 620 O O . VAL A 1 92 ? -13.271 10.521 -1.457 1.00 56.66 92 VAL A O 1
ATOM 623 N N . SER A 1 93 ? -14.222 11.493 0.317 1.00 68.19 93 SER A N 1
ATOM 624 C CA . SER A 1 93 ? -13.705 12.835 0.058 1.00 68.19 93 SER A CA 1
ATOM 625 C C . SER A 1 93 ? -12.548 13.264 0.970 1.00 68.19 93 SER A C 1
ATOM 627 O O . SER A 1 93 ? -11.976 14.336 0.737 1.00 68.19 93 SER A O 1
ATOM 629 N N . ARG A 1 94 ? -12.171 12.479 1.988 1.00 88.88 94 ARG A N 1
ATOM 630 C CA . ARG A 1 94 ? -11.080 12.859 2.892 1.00 88.88 94 ARG A CA 1
ATOM 631 C C . ARG A 1 94 ? -9.739 12.785 2.171 1.00 88.88 94 ARG A C 1
ATOM 633 O O . ARG A 1 94 ? -9.414 11.800 1.512 1.00 88.88 94 ARG A O 1
ATOM 640 N N . VAL A 1 95 ? -8.944 13.837 2.341 1.00 92.50 95 VAL A N 1
ATOM 641 C CA . VAL A 1 95 ? -7.536 13.867 1.945 1.00 92.50 95 VAL A CA 1
ATOM 642 C C . VAL A 1 95 ? -6.692 13.790 3.207 1.00 92.50 95 VAL A C 1
ATOM 644 O O . VAL A 1 95 ? -6.745 14.704 4.029 1.00 92.50 95 VAL A O 1
ATOM 647 N N . TYR A 1 96 ? -5.918 12.719 3.347 1.00 94.75 96 TYR A N 1
ATOM 648 C CA . TYR A 1 96 ? -4.947 12.567 4.427 1.00 94.75 96 TYR A CA 1
ATOM 649 C C . TYR A 1 96 ? -3.709 13.396 4.107 1.00 94.75 96 TYR A C 1
ATOM 651 O O . TYR A 1 96 ? -3.132 13.261 3.027 1.00 94.75 96 TYR A O 1
ATOM 659 N N . ARG A 1 97 ? -3.324 14.292 5.014 1.00 94.69 97 ARG A N 1
ATOM 660 C CA . ARG A 1 97 ? -2.183 15.195 4.834 1.00 94.69 97 ARG A CA 1
ATOM 661 C C . ARG A 1 97 ? -0.857 14.488 5.112 1.00 94.69 97 ARG A C 1
ATOM 663 O O . ARG A 1 97 ? -0.813 13.417 5.708 1.00 94.69 97 ARG A O 1
ATOM 670 N N . VAL A 1 98 ? 0.239 15.129 4.710 1.00 93.00 98 VAL A N 1
ATOM 671 C CA . VAL A 1 98 ? 1.599 14.658 5.010 1.00 93.00 98 VAL A CA 1
ATOM 672 C C . VAL A 1 98 ? 1.760 14.455 6.522 1.00 93.00 98 VAL A C 1
ATOM 674 O O . VAL A 1 98 ? 1.472 15.369 7.296 1.00 93.00 98 VAL A O 1
ATOM 677 N N . GLY A 1 99 ? 2.210 13.267 6.934 1.00 90.19 99 GLY A N 1
ATOM 678 C CA . GLY A 1 99 ? 2.407 12.900 8.343 1.00 90.19 99 GLY A CA 1
ATOM 679 C C . GLY A 1 99 ? 1.120 12.625 9.131 1.00 90.19 99 GLY A C 1
ATOM 680 O O . GLY A 1 99 ? 1.184 12.329 10.324 1.00 90.19 99 GLY A O 1
ATOM 681 N N . GLU A 1 100 ? -0.051 12.711 8.497 1.00 95.06 100 GLU A N 1
ATOM 682 C CA . GLU A 1 100 ? -1.321 12.378 9.134 1.00 95.06 100 GLU A CA 1
ATOM 683 C C . GLU A 1 100 ? -1.456 10.863 9.309 1.00 95.06 100 GLU A C 1
ATOM 685 O O . GLU A 1 100 ? -1.176 10.078 8.401 1.00 95.06 100 GLU A O 1
ATOM 690 N N . ARG A 1 101 ? -1.922 10.445 10.488 1.00 95.94 101 ARG A N 1
ATOM 691 C CA . ARG A 1 101 ? -2.182 9.037 10.771 1.00 95.94 101 ARG A CA 1
ATOM 692 C C . ARG A 1 101 ? -3.474 8.587 10.091 1.00 95.94 101 ARG A C 1
ATOM 694 O O . ARG A 1 101 ? -4.520 9.219 10.237 1.00 95.94 101 ARG A O 1
ATOM 701 N N . ILE A 1 102 ? -3.400 7.461 9.397 1.00 95.25 102 ILE A N 1
ATOM 702 C CA . ILE A 1 102 ? -4.520 6.801 8.734 1.00 95.25 102 ILE A CA 1
ATOM 703 C C . ILE A 1 102 ? -4.941 5.608 9.586 1.00 95.25 102 ILE A C 1
ATOM 705 O O . ILE A 1 102 ? -4.097 4.803 9.964 1.00 95.25 102 ILE A O 1
ATOM 709 N N . THR A 1 103 ? -6.241 5.475 9.846 1.00 96.44 103 THR A N 1
ATOM 710 C CA . THR A 1 103 ? -6.853 4.244 10.361 1.00 96.44 103 THR A CA 1
ATOM 711 C C . THR A 1 103 ? -7.868 3.767 9.337 1.00 96.44 103 THR A C 1
ATOM 713 O O . THR A 1 103 ? -8.793 4.510 9.007 1.00 96.44 103 THR A O 1
ATOM 716 N N . ALA A 1 104 ? -7.688 2.553 8.824 1.00 96.06 104 ALA A N 1
ATOM 717 C CA . ALA A 1 104 ? -8.536 1.986 7.786 1.00 96.06 104 ALA A CA 1
ATOM 718 C C . ALA A 1 104 ? -8.691 0.472 7.957 1.00 96.06 104 ALA A C 1
ATOM 720 O O . ALA A 1 104 ? -7.790 -0.215 8.437 1.00 96.06 104 ALA A O 1
ATOM 721 N N . THR A 1 105 ? -9.838 -0.049 7.528 1.00 97.81 105 THR A N 1
ATOM 722 C CA . THR A 1 105 ? -10.088 -1.490 7.434 1.00 97.81 105 THR A CA 1
ATOM 723 C C . THR A 1 105 ? -9.709 -1.992 6.044 1.00 97.81 105 THR A C 1
ATOM 725 O O . THR A 1 105 ? -9.917 -1.303 5.044 1.00 97.81 105 THR A O 1
ATOM 728 N N . GLY A 1 106 ? -9.138 -3.189 5.983 1.00 97.94 106 GLY A N 1
ATOM 729 C CA . GLY A 1 106 ? -8.721 -3.824 4.739 1.00 97.94 106 GLY A CA 1
ATOM 730 C C . GLY A 1 106 ? -8.120 -5.198 4.989 1.00 97.94 106 GLY A C 1
ATOM 731 O O . GLY A 1 106 ? -8.323 -5.781 6.051 1.00 97.94 106 GLY A O 1
ATOM 732 N N . THR A 1 107 ? -7.370 -5.709 4.020 1.00 98.50 107 THR A N 1
ATOM 733 C CA . THR A 1 107 ? -6.718 -7.023 4.103 1.00 98.50 107 THR A CA 1
ATOM 734 C C . THR A 1 107 ? -5.204 -6.867 4.074 1.00 98.50 107 THR A C 1
ATOM 736 O O . THR A 1 107 ? -4.680 -6.153 3.219 1.00 98.50 107 THR A O 1
ATOM 739 N N . ILE A 1 108 ? -4.492 -7.547 4.973 1.00 98.50 108 ILE A N 1
ATOM 740 C CA . ILE A 1 108 ? -3.033 -7.690 4.861 1.00 98.50 108 ILE A CA 1
ATOM 741 C C . ILE A 1 108 ? -2.725 -8.903 3.985 1.00 98.50 108 ILE A C 1
ATOM 743 O O . ILE A 1 108 ? -3.346 -9.954 4.132 1.00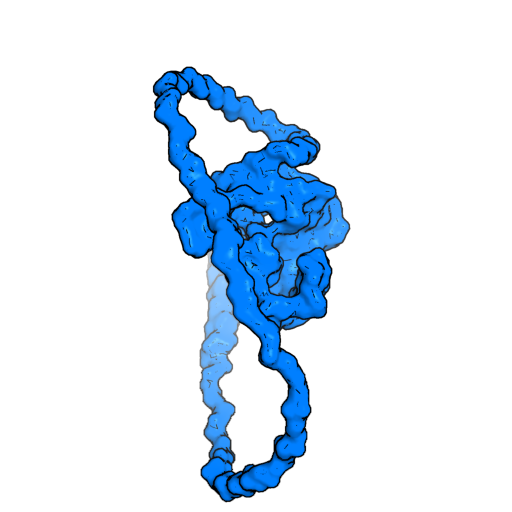 98.50 108 ILE A O 1
ATOM 747 N N . ARG A 1 109 ? -1.775 -8.763 3.059 1.00 98.38 109 ARG A N 1
ATOM 748 C CA . ARG A 1 109 ? -1.306 -9.847 2.192 1.00 98.38 109 ARG A CA 1
ATOM 749 C C . ARG A 1 109 ? 0.210 -9.923 2.192 1.00 98.38 109 ARG A C 1
ATOM 751 O O . ARG A 1 109 ? 0.876 -8.892 2.121 1.00 98.38 109 ARG A O 1
ATOM 758 N N . LEU A 1 110 ? 0.740 -11.139 2.226 1.00 97.75 110 LEU A N 1
ATOM 759 C CA . LEU A 1 110 ? 2.138 -11.424 1.932 1.00 97.75 110 LEU A CA 1
ATOM 760 C C . LEU A 1 110 ? 2.228 -11.949 0.500 1.00 97.75 110 LEU A C 1
ATOM 762 O O . LEU A 1 110 ? 1.667 -12.993 0.178 1.00 97.75 110 LEU A O 1
ATOM 766 N N . LEU A 1 111 ? 2.892 -11.198 -0.373 1.00 97.56 111 LEU A N 1
ATOM 767 C CA . LEU A 1 111 ? 2.951 -11.490 -1.804 1.00 97.56 111 LEU A CA 1
ATOM 768 C C . LEU A 1 111 ? 4.401 -11.552 -2.267 1.00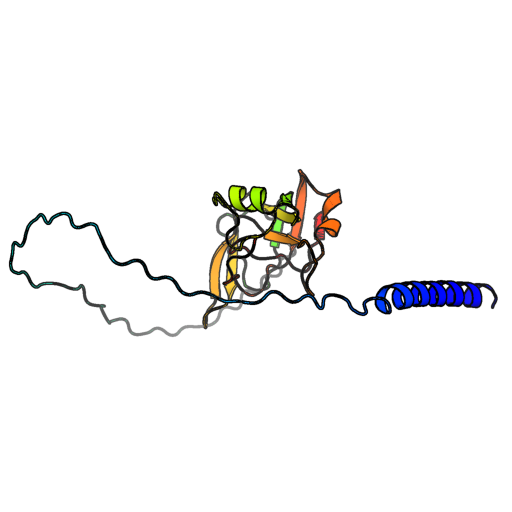 97.56 111 LEU A C 1
ATOM 770 O O . LEU A 1 111 ? 5.202 -10.692 -1.901 1.00 97.56 111 LEU A O 1
ATOM 774 N N . GLY A 1 112 ? 4.720 -12.549 -3.092 1.00 96.88 112 GLY A N 1
ATOM 775 C CA . GLY A 1 112 ? 5.962 -12.543 -3.859 1.00 96.88 112 GLY A CA 1
ATOM 776 C C . GLY A 1 112 ? 5.959 -11.415 -4.887 1.00 96.88 112 GLY A C 1
ATOM 777 O O . GLY A 1 112 ? 4.896 -10.933 -5.297 1.00 96.88 112 GLY A O 1
ATOM 778 N N . ALA A 1 113 ? 7.148 -10.993 -5.312 1.00 96.12 113 ALA A N 1
ATOM 779 C CA . ALA A 1 113 ? 7.316 -9.860 -6.215 1.00 96.12 113 ALA A CA 1
ATOM 780 C C . ALA A 1 113 ? 6.450 -9.948 -7.487 1.00 96.12 113 AL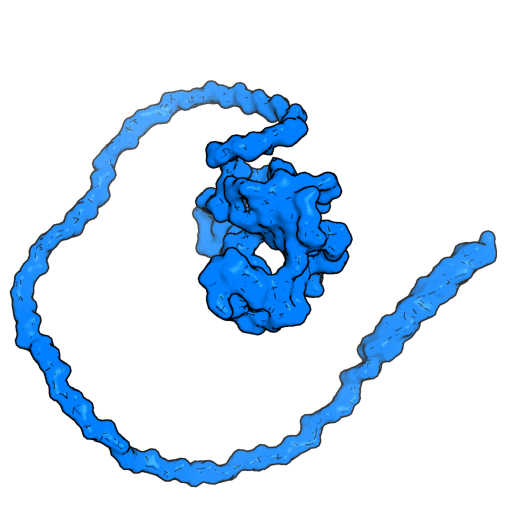A A C 1
ATOM 782 O O . ALA A 1 113 ? 5.873 -8.948 -7.911 1.00 96.12 113 ALA A O 1
ATOM 783 N N . TRP A 1 114 ? 6.303 -11.136 -8.087 1.00 96.38 114 TRP A N 1
ATOM 784 C CA . TRP A 1 114 ? 5.526 -11.292 -9.323 1.00 96.38 114 TRP A CA 1
ATOM 785 C C . TRP A 1 114 ? 4.026 -11.132 -9.084 1.00 96.38 114 TRP A C 1
ATOM 787 O O . TRP A 1 114 ? 3.340 -10.483 -9.874 1.00 96.38 114 TRP A O 1
ATOM 797 N N . ASP A 1 115 ? 3.514 -11.694 -7.990 1.00 97.00 115 ASP A N 1
ATOM 798 C CA . ASP A 1 115 ? 2.099 -11.578 -7.635 1.00 97.00 115 ASP A CA 1
ATOM 799 C C . ASP A 1 115 ? 1.741 -10.138 -7.261 1.00 97.00 115 ASP A C 1
ATOM 801 O O . ASP A 1 115 ? 0.682 -9.644 -7.648 1.00 97.00 115 ASP A O 1
ATOM 805 N N . LEU A 1 116 ? 2.643 -9.435 -6.568 1.00 97.38 116 LEU A N 1
ATOM 806 C CA . LEU A 1 116 ? 2.474 -8.017 -6.259 1.00 97.38 116 LEU A CA 1
ATOM 807 C C . LEU A 1 116 ? 2.520 -7.148 -7.525 1.00 97.38 116 LEU A C 1
ATOM 809 O O . LEU A 1 116 ? 1.663 -6.283 -7.696 1.00 97.38 116 LEU A O 1
ATOM 813 N N . ALA A 1 117 ? 3.451 -7.407 -8.446 1.00 97.19 117 ALA A N 1
ATOM 814 C CA . ALA A 1 117 ? 3.512 -6.705 -9.728 1.00 97.19 117 ALA A CA 1
ATOM 815 C C . ALA A 1 117 ? 2.208 -6.881 -10.528 1.00 97.19 117 ALA A C 1
ATOM 817 O O . ALA A 1 117 ? 1.623 -5.894 -10.980 1.00 97.19 117 ALA A O 1
ATOM 818 N N . ARG A 1 118 ? 1.691 -8.114 -10.617 1.00 96.56 118 ARG A N 1
ATOM 819 C CA . ARG A 1 118 ? 0.409 -8.418 -11.276 1.00 96.56 118 ARG A CA 1
ATOM 820 C C . ARG A 1 118 ? -0.775 -7.754 -10.593 1.00 96.56 118 ARG A C 1
ATOM 822 O O . ARG A 1 118 ? -1.643 -7.220 -11.279 1.00 96.56 118 ARG A O 1
ATOM 829 N N . LEU A 1 119 ? -0.798 -7.738 -9.259 1.00 96.12 119 LEU A N 1
ATOM 830 C CA . LEU A 1 119 ? -1.812 -7.014 -8.489 1.00 96.12 119 LEU A CA 1
ATOM 831 C C . LEU A 1 119 ? -1.823 -5.516 -8.842 1.00 96.12 119 LEU A C 1
ATOM 833 O O . LEU A 1 119 ? -2.891 -4.910 -8.891 1.00 96.12 119 LEU A O 1
ATOM 837 N N . GLN A 1 120 ? -0.655 -4.934 -9.128 1.00 94.69 120 GLN A N 1
ATOM 838 C CA . GLN A 1 120 ? -0.499 -3.539 -9.555 1.00 94.69 120 GLN A CA 1
ATOM 839 C C . GLN A 1 120 ? -0.649 -3.327 -11.077 1.00 94.69 120 GLN A C 1
ATOM 841 O O . GLN A 1 120 ? -0.502 -2.201 -11.551 1.00 94.69 120 GLN A O 1
ATOM 846 N N . GLY A 1 121 ? -0.982 -4.373 -11.843 1.00 95.94 121 GLY A N 1
ATOM 847 C CA . GLY A 1 121 ? -1.239 -4.296 -13.285 1.00 95.94 121 GLY A CA 1
ATOM 848 C C . GLY A 1 121 ? -0.007 -4.455 -14.183 1.00 95.94 121 GLY A C 1
ATOM 849 O O . GLY A 1 121 ? -0.076 -4.118 -15.363 1.00 95.94 121 GLY A O 1
ATOM 850 N N . TYR A 1 122 ? 1.108 -4.960 -13.653 1.00 95.50 122 TYR A N 1
ATOM 851 C CA . TYR A 1 122 ? 2.320 -5.252 -14.418 1.00 95.50 122 TYR A CA 1
ATOM 852 C C . TYR A 1 122 ? 2.439 -6.754 -14.722 1.00 95.50 122 TYR A C 1
ATOM 854 O O . TYR A 1 122 ? 2.254 -7.595 -13.847 1.00 95.50 122 TYR A O 1
ATOM 862 N N . GLU A 1 123 ? 2.811 -7.104 -15.956 1.00 92.94 123 GLU A N 1
ATOM 863 C CA . GLU A 1 123 ? 3.038 -8.503 -16.374 1.00 92.94 123 GLU A CA 1
ATOM 864 C C . GLU A 1 123 ? 4.323 -9.112 -15.777 1.00 92.94 123 GLU A C 1
ATOM 866 O O . GLU A 1 123 ? 4.449 -10.331 -15.656 1.00 92.94 123 GLU A O 1
ATOM 871 N N . GLN A 1 124 ? 5.277 -8.258 -15.394 1.00 92.69 124 GLN A N 1
ATOM 872 C CA . GLN A 1 124 ? 6.577 -8.620 -14.825 1.00 92.69 124 GLN A CA 1
ATOM 873 C C . GLN A 1 124 ? 7.021 -7.590 -13.779 1.00 92.69 124 GLN A C 1
ATOM 875 O O . GLN A 1 124 ? 6.490 -6.479 -13.730 1.00 92.69 124 GLN A O 1
ATOM 880 N N . THR A 1 125 ? 8.012 -7.944 -12.961 1.00 95.31 125 THR A N 1
ATOM 881 C CA . THR A 1 125 ? 8.553 -7.052 -11.930 1.00 95.31 125 THR A CA 1
ATOM 882 C C . THR A 1 125 ? 9.311 -5.876 -12.565 1.00 95.31 125 THR A C 1
ATOM 884 O O . THR A 1 125 ? 10.185 -6.103 -13.408 1.00 95.31 125 THR A O 1
ATOM 887 N N . PRO A 1 126 ? 8.988 -4.610 -12.231 1.00 92.19 126 PRO A N 1
ATOM 888 C CA . PRO A 1 126 ? 9.561 -3.462 -12.943 1.00 92.19 126 PRO A CA 1
ATOM 889 C C . PRO A 1 126 ? 11.058 -3.229 -12.712 1.00 92.19 126 PRO A C 1
ATOM 891 O O . PRO A 1 126 ? 11.700 -2.616 -13.565 1.00 92.19 126 PRO A O 1
ATOM 894 N N . SER A 1 127 ? 11.623 -3.721 -11.606 1.00 92.50 127 SER A N 1
ATOM 895 C CA . SER A 1 127 ? 13.048 -3.565 -11.276 1.00 92.50 127 SER A CA 1
ATOM 896 C C . SER A 1 127 ? 13.817 -4.889 -11.273 1.00 92.50 127 SER A C 1
ATOM 898 O O . SER A 1 127 ? 14.961 -4.930 -10.819 1.00 92.50 127 SER A O 1
ATOM 900 N N . GLY A 1 128 ? 13.220 -5.969 -11.789 1.00 91.81 128 GLY A N 1
ATOM 901 C CA . GLY A 1 128 ? 13.834 -7.298 -11.802 1.00 91.81 128 GLY A CA 1
ATOM 902 C C . GLY A 1 128 ? 13.817 -8.006 -10.445 1.00 91.81 128 GLY A C 1
ATOM 903 O O . GLY A 1 128 ? 14.604 -8.930 -10.240 1.00 91.81 128 GLY A O 1
ATOM 904 N N . GLU A 1 129 ? 12.934 -7.595 -9.529 1.00 94.25 129 GLU A N 1
ATOM 905 C CA . GLU A 1 129 ? 12.729 -8.259 -8.241 1.00 94.25 129 GLU A CA 1
ATOM 906 C C . GLU A 1 129 ? 12.392 -9.740 -8.444 1.00 94.25 129 GLU A C 1
ATOM 908 O O . GLU A 1 129 ? 11.624 -10.117 -9.344 1.00 94.25 129 GLU A O 1
ATOM 913 N N . ARG A 1 130 ? 12.984 -10.596 -7.611 1.00 93.06 130 ARG A N 1
ATOM 914 C CA . ARG A 1 130 ? 12.821 -12.048 -7.696 1.00 93.06 130 ARG A CA 1
ATOM 915 C C . ARG A 1 130 ? 11.563 -12.481 -6.950 1.00 93.06 130 ARG A C 1
ATOM 917 O O . ARG A 1 130 ? 11.158 -11.862 -5.977 1.00 93.06 130 ARG A O 1
ATOM 924 N N . ASN A 1 131 ? 10.934 -13.578 -7.368 1.00 92.00 131 ASN A N 1
ATOM 925 C CA . ASN A 1 131 ? 9.673 -13.994 -6.743 1.00 92.00 131 ASN A CA 1
ATOM 926 C C . ASN A 1 131 ? 9.821 -14.528 -5.300 1.00 92.00 131 ASN A C 1
ATOM 928 O O . ASN A 1 131 ? 8.823 -14.669 -4.601 1.00 92.00 131 ASN A O 1
ATOM 932 N N . ASP A 1 132 ? 11.042 -14.824 -4.844 1.00 92.12 132 ASP A N 1
ATOM 933 C CA . ASP A 1 132 ? 11.341 -15.144 -3.441 1.00 92.12 132 ASP A CA 1
ATOM 934 C C . ASP A 1 132 ? 11.411 -13.891 -2.543 1.00 92.12 132 ASP A C 1
ATOM 936 O O . ASP A 1 132 ? 11.461 -14.010 -1.319 1.00 92.12 132 ASP A O 1
ATOM 940 N N . GLU A 1 133 ? 11.366 -12.691 -3.126 1.00 94.50 133 GLU A N 1
ATOM 941 C CA . GLU A 1 133 ? 11.214 -11.430 -2.406 1.00 94.50 133 GLU A CA 1
ATOM 942 C C . GLU A 1 133 ? 9.743 -11.235 -2.024 1.00 94.50 133 GLU A C 1
ATOM 944 O O . GLU A 1 133 ? 8.899 -10.894 -2.855 1.00 94.50 133 GLU A O 1
ATOM 949 N N . ILE A 1 134 ? 9.432 -11.492 -0.749 1.00 95.88 134 ILE A N 1
ATOM 950 C CA . ILE A 1 134 ? 8.073 -11.376 -0.211 1.00 95.88 134 ILE A CA 1
ATOM 951 C C . ILE A 1 134 ? 7.871 -10.005 0.431 1.00 95.88 134 ILE A C 1
ATOM 953 O O . ILE A 1 134 ? 8.640 -9.588 1.300 1.00 95.88 134 ILE A O 1
ATOM 957 N N . TYR A 1 135 ? 6.776 -9.352 0.067 1.00 96.62 135 TYR A N 1
ATOM 958 C CA . TYR A 1 135 ? 6.341 -8.062 0.584 1.00 96.62 135 TYR A CA 1
ATOM 959 C C . TYR A 1 135 ? 5.093 -8.238 1.437 1.00 96.62 135 TYR A C 1
ATOM 961 O O . TYR A 1 135 ? 4.170 -8.951 1.043 1.00 96.62 135 TYR A O 1
ATOM 969 N N . ALA A 1 136 ? 5.036 -7.553 2.577 1.00 97.69 136 ALA A N 1
ATOM 970 C CA . ALA A 1 136 ? 3.785 -7.383 3.305 1.00 97.69 136 ALA A CA 1
ATOM 971 C C . ALA A 1 136 ? 3.107 -6.107 2.806 1.00 97.69 136 ALA A C 1
ATOM 973 O 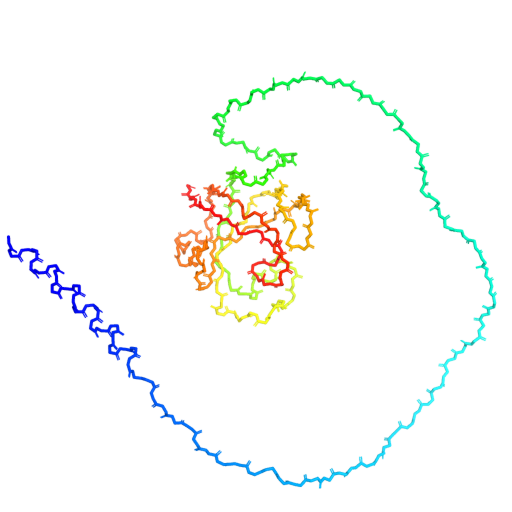O . ALA A 1 136 ? 3.705 -5.032 2.860 1.00 97.69 136 ALA A O 1
ATOM 974 N N . VAL A 1 137 ? 1.864 -6.214 2.344 1.00 98.12 137 VAL A N 1
ATOM 975 C CA . VAL A 1 137 ? 1.062 -5.080 1.873 1.00 98.12 137 VAL A CA 1
ATOM 976 C C . VAL A 1 137 ? -0.277 -5.024 2.595 1.00 98.12 137 VAL A C 1
ATOM 978 O O . VAL A 1 137 ? -0.849 -6.051 2.955 1.00 98.12 137 VAL A O 1
ATOM 981 N N . PHE A 1 138 ? -0.790 -3.816 2.784 1.00 98.44 138 PHE A N 1
ATOM 982 C CA . PHE A 1 138 ? -2.149 -3.560 3.237 1.00 98.44 138 PHE A CA 1
ATOM 983 C C . PHE A 1 138 ? -2.989 -3.061 2.070 1.00 98.44 138 PHE A C 1
ATOM 985 O O . PHE A 1 138 ? -2.660 -2.048 1.454 1.00 98.44 138 PHE A O 1
ATOM 992 N N . ILE A 1 139 ? -4.082 -3.762 1.790 1.00 98.06 139 ILE A N 1
ATOM 993 C CA . ILE A 1 139 ? -5.050 -3.416 0.754 1.00 98.06 139 ILE A CA 1
ATOM 994 C C . ILE A 1 139 ? -6.308 -2.904 1.471 1.00 98.06 139 ILE A C 1
ATOM 996 O O . ILE A 1 139 ? -7.079 -3.725 1.980 1.00 98.06 139 ILE A O 1
ATOM 1000 N N . PRO A 1 140 ? -6.505 -1.579 1.593 1.00 97.00 140 PRO A N 1
ATOM 1001 C CA . PRO A 1 140 ? -7.702 -1.016 2.212 1.00 97.00 140 PRO A CA 1
ATOM 1002 C C . PRO A 1 140 ? -8.968 -1.414 1.436 1.00 97.00 140 PRO A C 1
ATOM 1004 O O . PRO A 1 140 ? -8.930 -1.580 0.218 1.00 97.00 140 PRO A O 1
ATOM 1007 N N . ASP A 1 141 ? -10.107 -1.522 2.130 1.00 96.69 141 ASP A N 1
ATOM 1008 C CA . ASP A 1 141 ? -11.407 -1.840 1.505 1.00 96.69 141 ASP A CA 1
ATOM 1009 C C . ASP A 1 141 ? -11.823 -0.792 0.448 1.00 96.69 141 ASP A C 1
ATOM 1011 O O . ASP A 1 141 ? -12.570 -1.097 -0.481 1.00 96.69 141 ASP A O 1
ATOM 1015 N N . TYR A 1 142 ? -11.331 0.442 0.595 1.00 93.44 142 TYR A N 1
ATOM 1016 C CA . TYR A 1 142 ? -11.545 1.553 -0.326 1.00 93.44 142 TYR A CA 1
ATOM 1017 C C . TYR A 1 142 ? -10.234 2.298 -0.558 1.00 93.44 142 TYR A C 1
ATOM 1019 O O . TYR A 1 142 ? -9.425 2.460 0.357 1.00 93.44 142 TYR A O 1
ATOM 1027 N N . SER A 1 143 ? -10.038 2.800 -1.773 1.00 92.12 143 SER A N 1
ATOM 1028 C CA . SER A 1 143 ? -8.897 3.655 -2.095 1.00 92.12 143 SER A CA 1
ATOM 1029 C C . SER A 1 143 ? -8.967 4.984 -1.332 1.00 92.12 143 SER A C 1
ATOM 1031 O O . SER A 1 143 ? -10.051 5.511 -1.075 1.00 92.12 143 SER A O 1
ATOM 1033 N N . MET A 1 144 ? -7.811 5.535 -0.956 1.00 93.06 144 MET A N 1
ATOM 1034 C CA . MET A 1 144 ? -7.718 6.731 -0.108 1.00 93.06 144 MET A CA 1
ATOM 1035 C C . MET A 1 144 ? -6.929 7.838 -0.801 1.00 93.06 144 MET A C 1
ATOM 1037 O O . MET A 1 144 ? -5.920 7.570 -1.444 1.00 93.06 144 MET A O 1
ATOM 1041 N N . LYS A 1 145 ? -7.334 9.104 -0.650 1.00 95.06 145 LYS A N 1
ATOM 1042 C CA . LYS A 1 145 ? -6.544 10.239 -1.153 1.00 95.06 145 LYS A CA 1
ATOM 1043 C C . LYS A 1 145 ? -5.502 10.645 -0.117 1.00 95.06 145 LYS A C 1
ATOM 1045 O O . LYS A 1 145 ? -5.858 11.083 0.973 1.00 95.06 145 LYS A O 1
ATOM 1050 N N . VAL A 1 146 ? -4.225 10.541 -0.465 1.00 95.56 146 VAL A N 1
ATOM 1051 C CA . VAL A 1 146 ? -3.097 10.831 0.431 1.00 95.56 146 VAL A CA 1
ATOM 1052 C C . VAL A 1 146 ? -2.218 11.919 -0.171 1.00 95.56 146 VAL A C 1
ATOM 1054 O O . VAL A 1 146 ? -1.954 11.931 -1.372 1.00 95.56 146 VAL A O 1
ATOM 1057 N N . GLN A 1 147 ? -1.772 12.853 0.661 1.00 95.19 147 GLN A N 1
ATOM 1058 C CA . GLN A 1 147 ? -0.752 13.838 0.338 1.00 95.19 147 GLN A CA 1
ATOM 1059 C C . GLN A 1 147 ? 0.608 13.373 0.840 1.00 95.19 147 GLN A C 1
ATOM 1061 O O . GLN A 1 147 ? 0.784 13.122 2.027 1.00 95.19 147 GLN A O 1
ATOM 1066 N N . ALA A 1 148 ? 1.580 13.358 -0.065 1.00 93.06 148 ALA A N 1
ATOM 1067 C CA . ALA A 1 148 ? 2.990 13.173 0.252 1.00 93.06 148 ALA A CA 1
ATOM 1068 C C . ALA A 1 148 ? 3.838 14.101 -0.628 1.00 93.06 148 ALA A C 1
ATOM 1070 O O . ALA A 1 148 ? 3.400 14.577 -1.689 1.00 93.06 148 ALA A O 1
ATOM 1071 N N . LYS A 1 149 ? 5.047 14.410 -0.166 1.00 92.00 149 LYS A N 1
ATOM 1072 C CA . LYS A 1 149 ? 6.031 15.193 -0.911 1.00 92.00 149 LYS A CA 1
ATOM 1073 C C . LYS A 1 149 ? 6.437 14.444 -2.179 1.00 92.00 149 LYS A C 1
ATOM 1075 O O . LYS A 1 149 ? 6.497 13.216 -2.205 1.00 92.00 149 LYS A O 1
ATOM 1080 N N . SER A 1 150 ? 6.708 15.174 -3.255 1.00 81.94 150 SER A N 1
ATOM 1081 C CA . SER A 1 150 ? 7.346 14.572 -4.426 1.00 81.94 150 SER A CA 1
ATOM 1082 C C . SER A 1 150 ? 8.828 14.343 -4.133 1.00 81.94 150 SER A C 1
ATOM 1084 O O . SER A 1 150 ? 9.511 15.244 -3.657 1.00 81.94 150 SER A O 1
ATOM 1086 N N . SER A 1 151 ? 9.340 13.159 -4.447 1.00 68.31 151 SER A N 1
ATOM 1087 C CA . SER A 1 151 ? 10.770 12.834 -4.369 1.00 68.31 151 SER A CA 1
ATOM 1088 C C . SER A 1 151 ? 11.628 13.577 -5.408 1.00 68.31 151 SER A C 1
ATOM 1090 O O . SER A 1 151 ? 12.845 13.629 -5.260 1.00 68.31 151 SER A O 1
ATOM 1092 N N . GLY A 1 152 ? 11.018 14.180 -6.440 1.00 63.31 152 GLY A N 1
ATOM 1093 C CA . GLY A 1 152 ? 11.712 14.841 -7.555 1.00 63.31 152 GLY A CA 1
ATOM 1094 C C . GLY A 1 152 ? 11.577 16.367 -7.626 1.00 63.31 152 GLY A C 1
ATOM 1095 O O . GLY A 1 152 ? 12.018 16.958 -8.610 1.00 63.31 152 GLY A O 1
ATOM 1096 N N . GLY A 1 153 ? 10.958 17.033 -6.645 1.00 59.00 153 GLY A N 1
ATOM 1097 C CA . GLY A 1 153 ? 10.782 18.487 -6.708 1.00 59.00 153 GLY A CA 1
ATOM 1098 C C . GLY A 1 153 ? 10.142 19.131 -5.479 1.00 59.00 153 GLY A C 1
ATOM 1099 O O . GLY A 1 153 ? 9.700 18.464 -4.549 1.00 59.00 153 GLY A O 1
ATOM 1100 N N . ASN A 1 154 ? 10.070 20.465 -5.499 1.00 60.78 154 ASN A N 1
ATOM 1101 C CA . ASN A 1 154 ? 9.457 21.262 -4.437 1.00 60.78 154 ASN A CA 1
ATOM 1102 C C . ASN A 1 154 ? 7.927 21.192 -4.539 1.00 60.78 154 ASN A C 1
ATOM 1104 O O . ASN A 1 154 ? 7.319 21.932 -5.310 1.00 60.78 154 ASN A O 1
ATOM 1108 N N . GLY A 1 155 ? 7.291 20.311 -3.768 1.00 82.75 155 GLY A N 1
ATOM 1109 C CA . GLY A 1 155 ? 5.835 20.304 -3.663 1.00 82.75 155 GLY A CA 1
ATOM 1110 C C . GLY A 1 155 ? 5.247 19.091 -2.954 1.00 82.75 155 GLY A C 1
ATOM 1111 O O . GLY A 1 155 ? 5.866 18.033 -2.849 1.00 82.75 155 GLY A O 1
ATOM 1112 N N . VAL A 1 156 ? 4.011 19.263 -2.493 1.00 91.56 156 VAL A N 1
ATOM 1113 C CA . VAL A 1 156 ? 3.145 18.186 -2.007 1.00 91.56 156 VAL A CA 1
ATOM 1114 C C . VAL A 1 156 ? 2.214 17.791 -3.146 1.00 91.56 156 VAL A C 1
ATOM 1116 O O . VAL A 1 156 ? 1.641 18.655 -3.806 1.00 91.56 156 VAL A O 1
ATOM 1119 N N . SER A 1 157 ? 2.047 16.491 -3.375 1.00 91.56 157 SER A N 1
ATOM 1120 C CA . SER A 1 157 ? 1.096 15.970 -4.358 1.00 91.56 157 SER A CA 1
ATOM 1121 C C . SER A 1 157 ? 0.087 15.050 -3.687 1.00 91.56 157 SER A C 1
ATOM 1123 O O . SER A 1 157 ? 0.448 14.253 -2.819 1.00 91.56 157 SER A O 1
ATOM 1125 N N . THR A 1 158 ? -1.179 15.179 -4.089 1.00 93.69 158 THR A N 1
ATOM 1126 C CA . THR A 1 158 ? -2.258 14.287 -3.651 1.00 93.69 158 THR A CA 1
ATOM 1127 C C . THR A 1 158 ? -2.410 13.169 -4.674 1.00 93.69 158 THR A C 1
ATOM 1129 O O . THR A 1 158 ? -2.580 13.466 -5.857 1.00 93.69 158 THR A O 1
ATOM 1132 N N . ARG A 1 159 ? -2.373 11.908 -4.240 1.00 92.88 159 ARG A N 1
ATOM 1133 C CA . ARG A 1 159 ? -2.653 10.742 -5.092 1.00 92.88 159 ARG A CA 1
ATOM 1134 C C . ARG A 1 159 ? -3.638 9.805 -4.412 1.00 92.88 159 ARG A C 1
ATOM 1136 O O . ARG A 1 159 ? -3.837 9.870 -3.201 1.00 92.88 159 ARG A O 1
ATOM 1143 N N . GLU A 1 160 ? -4.270 8.962 -5.213 1.00 93.25 160 GLU A N 1
ATOM 1144 C CA . GLU A 1 160 ? -5.070 7.849 -4.719 1.00 93.25 160 GLU A CA 1
ATOM 1145 C C . GLU A 1 160 ? -4.136 6.682 -4.373 1.00 93.25 160 GLU A C 1
ATOM 1147 O O . GLU A 1 160 ? -3.463 6.160 -5.255 1.00 93.25 160 GLU A O 1
ATOM 1152 N N . ALA A 1 161 ? -4.087 6.308 -3.096 1.00 92.44 161 ALA A N 1
ATOM 1153 C CA . ALA A 1 161 ? -3.378 5.140 -2.594 1.00 92.44 161 ALA A CA 1
ATOM 1154 C C . ALA A 1 161 ? -4.343 3.952 -2.556 1.00 92.44 161 ALA A C 1
ATOM 1156 O O . ALA A 1 161 ? -5.387 4.000 -1.889 1.00 92.44 161 ALA A O 1
ATOM 1157 N N . LYS A 1 162 ? -4.004 2.895 -3.295 1.00 94.19 162 LYS A N 1
ATOM 1158 C CA . LYS A 1 162 ? -4.810 1.665 -3.387 1.00 94.19 162 LYS A CA 1
ATOM 1159 C C . LYS A 1 162 ? -4.248 0.542 -2.536 1.00 94.19 162 LYS A C 1
ATOM 1161 O O . LYS A 1 162 ? -4.949 -0.427 -2.263 1.00 94.19 162 LYS A O 1
ATOM 1166 N N . LEU A 1 163 ? -3.000 0.688 -2.117 1.00 96.25 163 LEU A N 1
ATOM 1167 C CA . LEU A 1 163 ? -2.310 -0.225 -1.234 1.00 96.25 163 LEU A CA 1
ATOM 1168 C C . LEU A 1 163 ? -1.227 0.539 -0.465 1.00 96.25 163 LEU A C 1
ATOM 1170 O O . LEU A 1 163 ? -0.802 1.616 -0.873 1.00 96.25 163 LEU A O 1
ATOM 1174 N N . PHE A 1 164 ? -0.779 -0.032 0.644 1.00 96.94 164 PHE A N 1
ATOM 1175 C CA . PHE A 1 164 ? 0.380 0.456 1.384 1.00 96.94 164 PHE A CA 1
ATOM 1176 C C . PHE A 1 164 ? 1.368 -0.681 1.562 1.00 96.94 164 PHE A C 1
ATOM 1178 O O . PHE A 1 164 ? 0.981 -1.787 1.947 1.00 96.94 164 PHE A O 1
ATOM 1185 N N . GLY A 1 165 ? 2.648 -0.410 1.333 1.00 96.56 165 GLY A N 1
ATOM 1186 C CA . GLY A 1 165 ? 3.696 -1.308 1.792 1.00 96.56 165 GLY A CA 1
ATOM 1187 C C . GLY A 1 165 ? 3.728 -1.312 3.321 1.00 96.56 165 GLY A C 1
ATOM 1188 O O . GLY A 1 165 ? 3.738 -0.258 3.949 1.00 96.56 165 GLY A O 1
ATOM 1189 N N . LEU A 1 166 ? 3.730 -2.484 3.944 1.00 96.25 166 LEU A N 1
ATOM 1190 C CA . LEU A 1 166 ? 3.902 -2.625 5.393 1.00 96.25 166 LEU A CA 1
ATOM 1191 C C . LEU A 1 166 ? 5.278 -3.180 5.749 1.00 96.25 166 LEU A C 1
ATOM 1193 O O . LEU A 1 166 ? 5.844 -2.802 6.769 1.00 96.25 166 LEU A O 1
ATOM 1197 N N . GLY A 1 167 ? 5.813 -4.074 4.914 1.00 93.94 167 GLY A N 1
ATOM 1198 C CA . GLY A 1 167 ? 7.096 -4.719 5.154 1.00 93.94 167 GLY A CA 1
ATOM 1199 C C . GLY A 1 167 ? 7.821 -5.105 3.872 1.00 93.94 167 GLY A C 1
ATOM 1200 O O . GLY A 1 167 ? 7.199 -5.291 2.823 1.00 93.94 167 GLY A O 1
ATOM 1201 N N . GLN A 1 168 ? 9.145 -5.207 3.976 1.00 91.06 168 GLN A N 1
ATOM 1202 C CA . GLN A 1 168 ? 10.048 -5.569 2.880 1.00 91.06 168 GLN A CA 1
ATOM 1203 C C . GLN A 1 168 ? 10.804 -6.881 3.166 1.00 91.06 168 GLN A C 1
ATOM 1205 O O . GLN A 1 168 ? 10.964 -7.248 4.337 1.00 91.06 168 GLN A O 1
ATOM 1210 N N . PRO A 1 169 ? 11.305 -7.574 2.119 1.00 85.12 169 PRO A N 1
ATOM 1211 C CA . PRO A 1 169 ? 12.019 -8.850 2.257 1.00 85.12 169 PRO A CA 1
ATOM 1212 C C . PRO A 1 169 ? 13.205 -8.782 3.230 1.00 85.12 169 PRO A C 1
ATOM 1214 O O . PRO A 1 169 ? 13.403 -9.670 4.059 1.00 85.12 169 PRO A O 1
ATOM 1217 N N . HIS A 1 170 ? 13.962 -7.688 3.165 1.00 71.06 170 HIS A N 1
ATOM 1218 C CA . HIS A 1 170 ? 15.064 -7.374 4.063 1.00 71.06 170 HIS A CA 1
ATOM 1219 C C . HIS A 1 170 ? 14.769 -5.989 4.628 1.00 71.06 170 HIS A C 1
ATOM 1221 O O . HIS A 1 170 ? 14.972 -5.001 3.931 1.00 71.06 170 HIS A O 1
ATOM 1227 N N . GLY A 1 171 ? 14.180 -5.923 5.827 1.00 60.31 171 GLY A N 1
ATOM 1228 C CA . GLY A 1 171 ? 13.782 -4.650 6.434 1.00 60.31 171 GLY A CA 1
ATOM 1229 C C . GLY A 1 171 ? 14.915 -3.622 6.360 1.00 60.31 171 GLY A C 1
ATOM 1230 O O . GLY A 1 171 ? 16.054 -3.928 6.710 1.00 60.31 171 GLY A O 1
ATOM 1231 N N . ILE A 1 172 ? 14.602 -2.427 5.871 1.00 64.88 172 ILE A N 1
ATOM 1232 C CA . ILE A 1 172 ? 15.502 -1.268 5.857 1.00 64.88 172 ILE A CA 1
ATOM 1233 C C . ILE A 1 172 ? 15.022 -0.290 6.922 1.00 64.88 172 ILE A C 1
ATOM 1235 O O . ILE A 1 172 ? 13.822 -0.210 7.134 1.00 64.88 172 ILE A O 1
ATOM 1239 N N . ASP A 1 173 ? 15.940 0.424 7.575 1.00 64.44 173 ASP A N 1
ATOM 1240 C CA . ASP A 1 173 ? 15.836 1.201 8.832 1.00 64.44 173 ASP A CA 1
ATOM 1241 C C . ASP A 1 173 ? 14.455 1.661 9.365 1.00 64.44 173 ASP A C 1
ATOM 1243 O O . ASP A 1 173 ? 14.263 1.701 10.578 1.00 64.44 173 ASP A O 1
ATOM 1247 N N . SER A 1 174 ? 13.489 2.021 8.519 1.00 72.62 174 SER A N 1
ATOM 1248 C CA . SER A 1 174 ? 12.149 2.514 8.900 1.00 72.62 174 SER A CA 1
ATOM 1249 C C . SER A 1 174 ? 10.975 1.607 8.488 1.00 72.62 174 SER A C 1
ATOM 1251 O O . SER A 1 174 ? 9.838 1.871 8.878 1.00 72.62 174 SER A O 1
ATOM 1253 N N . ILE A 1 175 ? 11.228 0.522 7.751 1.00 83.94 175 ILE A N 1
ATOM 1254 C CA . ILE A 1 175 ? 10.232 -0.442 7.271 1.00 83.94 175 ILE A CA 1
ATOM 1255 C C . ILE A 1 175 ? 10.505 -1.810 7.921 1.00 83.94 175 ILE A C 1
ATOM 1257 O O . ILE A 1 175 ? 11.576 -2.389 7.713 1.00 83.94 175 ILE A O 1
ATOM 1261 N N . PRO A 1 176 ? 9.551 -2.370 8.689 1.00 88.56 176 PRO A N 1
ATOM 1262 C CA . PRO A 1 176 ? 9.714 -3.684 9.301 1.00 88.56 176 PRO A CA 1
ATOM 1263 C C . PRO A 1 176 ? 9.964 -4.800 8.269 1.00 88.56 176 PRO A C 1
ATOM 1265 O O . PRO A 1 176 ? 9.532 -4.703 7.116 1.00 88.56 176 PRO A O 1
ATOM 1268 N N . PRO A 1 177 ? 10.606 -5.913 8.668 1.00 92.38 177 PRO A N 1
ATOM 1269 C CA . PRO A 1 177 ? 10.681 -7.085 7.808 1.00 92.38 177 PRO A CA 1
ATOM 1270 C C . PRO A 1 177 ? 9.283 -7.676 7.582 1.00 92.38 177 PRO A C 1
ATOM 1272 O O . PRO A 1 177 ? 8.446 -7.689 8.488 1.00 92.38 177 PRO A O 1
ATOM 1275 N N . THR A 1 178 ? 9.051 -8.249 6.401 1.00 94.38 178 THR A N 1
ATOM 1276 C CA . THR A 1 178 ? 7.786 -8.913 6.030 1.00 94.38 178 THR A CA 1
ATOM 1277 C C . THR A 1 178 ? 7.307 -9.940 7.067 1.00 94.38 178 THR A C 1
ATOM 1279 O O . THR A 1 178 ? 6.106 -10.067 7.314 1.00 94.38 178 THR A O 1
ATOM 1282 N N . SER A 1 179 ? 8.231 -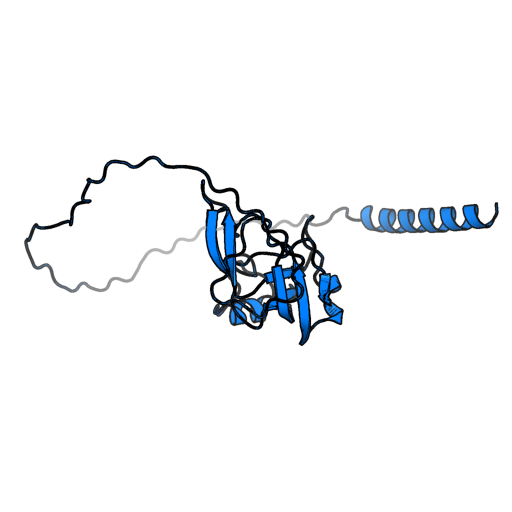10.638 7.737 1.00 93.75 179 SER A N 1
ATOM 1283 C CA . SER A 1 179 ? 7.916 -11.636 8.769 1.00 93.75 179 SER A CA 1
ATOM 1284 C C . SER A 1 179 ? 7.107 -11.080 9.948 1.00 93.75 179 SER A C 1
ATOM 1286 O O . SER A 1 179 ? 6.331 -11.834 10.540 1.00 93.75 179 SER A O 1
ATOM 1288 N N . ALA A 1 180 ? 7.198 -9.775 10.240 1.00 93.69 180 ALA A N 1
ATOM 1289 C CA . ALA A 1 180 ? 6.424 -9.109 11.292 1.00 93.69 180 ALA A CA 1
ATOM 1290 C C . ALA A 1 180 ? 4.901 -9.148 11.049 1.00 93.69 180 ALA A C 1
ATOM 1292 O O . ALA A 1 180 ? 4.116 -9.033 11.992 1.00 93.69 180 ALA A O 1
ATOM 1293 N N . PHE A 1 181 ? 4.480 -9.350 9.797 1.00 96.62 181 PHE A N 1
ATOM 1294 C CA . PHE A 1 181 ? 3.073 -9.353 9.388 1.00 96.62 181 PHE A CA 1
ATOM 1295 C C . PHE A 1 181 ? 2.544 -10.738 9.001 1.00 96.62 181 PHE A C 1
ATOM 1297 O O . PHE A 1 181 ? 1.372 -10.864 8.663 1.00 96.62 181 PHE A O 1
ATOM 1304 N N . SER A 1 182 ? 3.376 -11.780 9.080 1.00 96.50 182 SER A N 1
ATOM 1305 C CA . SER A 1 182 ? 3.034 -13.142 8.633 1.00 96.50 182 SER A CA 1
ATOM 1306 C C . SER A 1 182 ? 1.764 -13.712 9.271 1.00 96.50 182 SER A C 1
ATOM 1308 O O . SER A 1 182 ? 0.958 -14.342 8.594 1.00 96.50 182 SER A O 1
ATOM 1310 N N . GLN A 1 183 ? 1.536 -13.427 10.553 1.00 97.50 183 GLN A N 1
ATOM 1311 C CA . GLN A 1 183 ? 0.342 -13.852 11.291 1.00 97.50 183 GLN A CA 1
ATOM 1312 C C . GLN A 1 183 ? -0.972 -13.219 10.800 1.00 97.50 183 GLN A C 1
ATOM 1314 O O . GLN A 1 183 ? -2.035 -13.696 11.184 1.00 97.50 183 GLN A O 1
ATOM 1319 N N . TYR A 1 184 ? -0.908 -12.162 9.985 1.00 97.94 184 TYR A N 1
ATOM 1320 C CA . TYR A 1 184 ? -2.068 -11.429 9.470 1.00 97.94 184 TYR A CA 1
ATOM 1321 C C . TYR A 1 184 ? -2.337 -11.691 7.982 1.00 97.94 184 TYR A C 1
ATOM 1323 O O . TYR A 1 184 ? -3.248 -11.084 7.421 1.00 97.94 184 TYR A O 1
ATOM 1331 N N . ASP A 1 185 ? -1.563 -12.560 7.322 1.00 98.25 185 ASP A N 1
ATOM 1332 C CA . ASP A 1 185 ? -1.745 -12.828 5.893 1.00 98.25 185 ASP A CA 1
ATOM 1333 C C . ASP A 1 185 ? -3.159 -13.346 5.588 1.00 98.25 185 ASP A C 1
ATOM 1335 O O . ASP A 1 185 ? -3.658 -14.284 6.212 1.00 98.25 185 ASP A O 1
ATOM 1339 N N . GLY A 1 186 ? -3.823 -12.695 4.634 1.00 97.88 186 GLY A N 1
ATOM 1340 C CA . GLY A 1 186 ? -5.190 -12.995 4.217 1.00 97.88 186 GLY A CA 1
ATOM 1341 C C . GLY A 1 186 ? -6.274 -12.526 5.191 1.00 97.88 186 GLY A C 1
ATOM 1342 O O . GLY A 1 186 ? -7.456 -12.703 4.895 1.00 97.88 186 GLY A O 1
ATOM 1343 N N . GLN A 1 187 ? -5.916 -11.924 6.328 1.00 98.06 187 GLN A N 1
ATOM 1344 C CA . GLN A 1 187 ? -6.887 -11.496 7.331 1.00 98.06 187 GLN A CA 1
ATOM 1345 C C . GLN A 1 187 ? -7.429 -10.102 7.043 1.00 98.06 187 GLN A C 1
ATOM 1347 O O . GLN A 1 187 ? -6.693 -9.182 6.673 1.00 98.06 187 GLN A O 1
ATOM 1352 N N . LYS A 1 188 ? -8.731 -9.942 7.293 1.00 98.00 188 LYS A N 1
ATOM 1353 C CA . LYS A 1 188 ? -9.380 -8.637 7.342 1.00 98.00 188 LYS A CA 1
ATOM 1354 C C . LYS A 1 188 ? -9.127 -8.001 8.707 1.00 98.00 188 LYS A C 1
ATOM 1356 O O . LYS A 1 188 ? -9.528 -8.559 9.723 1.00 98.00 188 LYS A O 1
ATOM 1361 N N . VAL A 1 189 ? -8.471 -6.848 8.715 1.00 97.81 189 VAL A N 1
ATOM 1362 C CA . VAL A 1 189 ? -7.962 -6.177 9.919 1.00 97.81 189 VAL A CA 1
ATOM 1363 C C . VAL A 1 189 ? -8.196 -4.673 9.848 1.00 97.81 189 VAL A C 1
ATOM 1365 O O . VAL A 1 189 ? -8.429 -4.118 8.768 1.00 97.81 189 VAL A O 1
ATOM 1368 N N . THR A 1 190 ? -8.102 -3.994 10.990 1.00 97.88 190 THR A N 1
ATOM 1369 C CA . THR A 1 190 ? -8.034 -2.530 11.033 1.00 97.88 190 THR A CA 1
ATOM 1370 C C . THR A 1 190 ? -6.599 -2.092 11.276 1.00 97.88 190 THR A C 1
ATOM 1372 O O . THR A 1 190 ? -6.038 -2.291 12.354 1.00 97.88 190 THR A O 1
ATOM 1375 N N . VAL A 1 191 ? -5.997 -1.463 10.269 1.00 97.50 191 VAL A N 1
ATOM 1376 C CA . VAL A 1 191 ? -4.624 -0.965 10.334 1.00 97.50 191 VAL A CA 1
ATOM 1377 C C . VAL A 1 191 ? -4.638 0.517 10.656 1.00 97.50 191 VAL A C 1
ATOM 1379 O O . VAL A 1 191 ? -5.354 1.299 10.031 1.00 97.50 191 VAL A O 1
ATOM 1382 N N . THR A 1 192 ? -3.802 0.901 11.613 1.00 97.62 192 THR A N 1
ATOM 1383 C CA . THR A 1 192 ? -3.425 2.292 11.840 1.00 97.62 192 THR A CA 1
ATOM 1384 C C . THR A 1 192 ? -1.962 2.471 11.451 1.00 97.62 192 THR A C 1
ATOM 1386 O O . THR A 1 192 ? -1.110 1.753 11.965 1.00 97.62 192 THR A O 1
ATOM 1389 N N . LEU A 1 193 ? -1.663 3.415 10.560 1.00 95.81 193 LEU A N 1
ATOM 1390 C CA . LEU A 1 193 ? -0.314 3.695 10.055 1.00 95.81 193 LEU A CA 1
ATOM 1391 C C . LEU A 1 193 ? -0.113 5.191 9.795 1.00 95.81 193 LEU A C 1
ATOM 1393 O O . LEU A 1 193 ? -1.079 5.939 9.656 1.00 95.81 193 LEU A O 1
ATOM 1397 N N . THR A 1 194 ? 1.136 5.625 9.698 1.00 95.50 194 THR A N 1
ATOM 1398 C CA . THR A 1 194 ? 1.514 6.942 9.172 1.00 95.50 194 THR A CA 1
ATOM 1399 C C . THR A 1 194 ? 2.192 6.726 7.822 1.00 95.50 194 THR A C 1
ATOM 1401 O O . THR A 1 194 ? 3.231 6.076 7.798 1.00 95.50 194 THR A O 1
ATOM 1404 N N . PRO A 1 195 ? 1.647 7.201 6.691 1.00 94.12 195 PRO A N 1
ATOM 1405 C CA . PRO A 1 195 ? 2.311 7.034 5.402 1.00 94.12 195 PRO A CA 1
ATOM 1406 C C . PRO A 1 195 ? 3.653 7.766 5.378 1.00 94.12 195 PRO A C 1
ATOM 1408 O O . PRO A 1 195 ? 3.783 8.839 5.974 1.00 94.12 195 PRO A O 1
ATOM 1411 N N . GLN A 1 196 ? 4.619 7.216 4.647 1.00 92.19 196 GLN A N 1
ATOM 1412 C CA . GLN A 1 196 ? 5.895 7.878 4.403 1.00 92.19 196 GLN A CA 1
ATOM 1413 C C . GLN A 1 196 ? 5.719 9.283 3.821 1.00 92.19 196 GLN A C 1
ATOM 1415 O O . GLN A 1 196 ? 4.764 9.594 3.106 1.00 92.19 196 GLN A O 1
ATOM 1420 N N . GLU A 1 197 ? 6.689 10.144 4.122 1.00 91.44 197 GLU A N 1
ATOM 1421 C CA . GLU A 1 197 ? 6.614 11.558 3.769 1.00 91.44 197 GLU A CA 1
ATOM 1422 C C . GLU A 1 197 ? 6.715 11.810 2.255 1.00 91.44 197 GLU A C 1
ATOM 1424 O O . GLU A 1 197 ? 6.181 12.812 1.775 1.00 91.44 197 GLU A O 1
ATOM 1429 N N . TYR A 1 198 ? 7.367 10.920 1.497 1.00 91.38 198 TYR A N 1
ATOM 1430 C CA . TYR A 1 198 ? 7.646 11.090 0.068 1.00 91.38 198 TYR A CA 1
ATOM 1431 C C . TYR A 1 198 ? 7.008 9.987 -0.771 1.00 91.38 198 TYR A C 1
ATOM 1433 O O . TYR A 1 198 ? 7.127 8.808 -0.452 1.00 91.38 198 TYR A O 1
ATOM 1441 N N . TRP A 1 199 ? 6.413 10.368 -1.903 1.00 91.69 199 TRP A N 1
ATOM 1442 C CA . TRP A 1 199 ? 6.054 9.408 -2.944 1.00 91.69 199 TRP A CA 1
ATOM 1443 C C . TRP A 1 199 ? 7.320 8.762 -3.522 1.00 91.69 199 TRP A C 1
ATOM 1445 O O . TRP A 1 199 ? 8.223 9.507 -3.933 1.00 91.69 199 TRP A O 1
ATOM 1455 N N . PRO A 1 200 ? 7.382 7.423 -3.629 1.00 88.69 200 PRO A N 1
ATOM 1456 C CA . PRO A 1 200 ? 8.507 6.759 -4.275 1.00 88.69 200 PRO A CA 1
ATOM 1457 C C . PRO A 1 200 ? 8.686 7.256 -5.714 1.00 88.69 200 PRO A C 1
ATOM 1459 O O . PRO A 1 200 ? 7.709 7.418 -6.455 1.00 88.69 200 PRO A O 1
ATOM 1462 N N . SER A 1 201 ? 9.931 7.553 -6.092 1.00 86.69 201 SER A N 1
ATOM 1463 C CA . SER A 1 201 ? 10.326 7.829 -7.484 1.00 86.69 201 SER A CA 1
ATOM 1464 C C . SER A 1 201 ? 10.911 6.608 -8.175 1.00 86.69 201 SER A C 1
ATOM 1466 O O . SER A 1 201 ? 10.927 6.564 -9.405 1.00 86.69 201 SER A O 1
ATOM 1468 N N . ASP A 1 202 ? 11.440 5.661 -7.405 1.00 85.56 202 ASP A N 1
ATOM 1469 C CA . ASP A 1 202 ? 12.024 4.451 -7.949 1.00 85.56 202 ASP A CA 1
ATOM 1470 C C . ASP A 1 202 ? 10.936 3.446 -8.373 1.00 85.56 202 ASP A C 1
ATOM 1472 O O . ASP A 1 202 ? 9.805 3.490 -7.878 1.00 85.56 202 ASP A O 1
ATOM 1476 N N . PRO A 1 203 ? 11.254 2.555 -9.325 1.00 85.56 203 PRO A N 1
ATOM 1477 C CA . PRO A 1 203 ? 10.308 1.564 -9.817 1.00 85.56 203 PRO A CA 1
ATOM 1478 C C . PRO A 1 203 ? 10.229 0.306 -8.936 1.00 85.56 203 PRO A C 1
ATOM 1480 O O . PRO A 1 203 ? 9.755 -0.722 -9.424 1.00 85.56 203 PRO A O 1
ATOM 1483 N N . ARG A 1 204 ? 10.710 0.321 -7.683 1.00 90.12 204 ARG A N 1
ATOM 1484 C CA . ARG A 1 204 ? 10.687 -0.883 -6.843 1.00 90.12 204 ARG A CA 1
ATOM 1485 C C . ARG A 1 204 ? 9.303 -1.163 -6.291 1.00 90.12 204 ARG A C 1
ATOM 1487 O O . ARG A 1 204 ? 8.498 -0.259 -6.077 1.00 90.12 204 ARG A O 1
ATOM 1494 N N . LEU A 1 205 ? 9.045 -2.437 -6.030 1.00 93.25 205 LEU A N 1
ATOM 1495 C CA . LEU A 1 205 ? 7.788 -2.877 -5.445 1.00 93.25 205 LEU A CA 1
ATOM 1496 C C . LEU A 1 205 ? 7.629 -2.461 -3.966 1.00 93.25 205 LEU A C 1
ATOM 1498 O O . LEU A 1 205 ? 8.599 -2.530 -3.205 1.00 93.25 205 LEU A O 1
ATOM 1502 N N . PRO A 1 206 ? 6.397 -2.106 -3.540 1.00 94.19 206 PRO A N 1
ATOM 1503 C CA . PRO A 1 206 ? 5.234 -1.853 -4.383 1.00 94.19 206 PRO A CA 1
ATOM 1504 C C . PRO A 1 206 ? 5.378 -0.534 -5.157 1.00 94.19 206 PRO A C 1
ATOM 1506 O O . PRO A 1 206 ? 5.631 0.526 -4.586 1.00 94.19 206 PRO A O 1
ATOM 1509 N N . VAL A 1 207 ? 5.172 -0.598 -6.471 1.00 93.00 207 VAL A N 1
ATOM 1510 C CA . VAL A 1 207 ? 5.554 0.483 -7.390 1.00 93.00 207 VAL A CA 1
ATOM 1511 C C . VAL A 1 207 ? 4.723 1.731 -7.146 1.00 93.00 207 VAL A C 1
ATOM 1513 O O . VAL A 1 207 ? 3.503 1.699 -7.283 1.00 93.00 207 VAL A O 1
ATOM 1516 N N . GLY A 1 208 ? 5.398 2.839 -6.831 1.00 90.06 208 GLY A N 1
ATOM 1517 C CA . GLY A 1 208 ? 4.778 4.156 -6.670 1.00 90.06 208 GLY A CA 1
ATOM 1518 C C . GLY A 1 208 ? 3.856 4.300 -5.455 1.00 90.06 208 GLY A C 1
ATOM 1519 O O . GLY A 1 208 ? 3.181 5.327 -5.344 1.00 90.06 208 GLY A O 1
ATOM 1520 N N . GLU A 1 209 ? 3.833 3.315 -4.557 1.00 93.44 209 GLU A N 1
ATOM 1521 C CA . GLU A 1 209 ? 2.935 3.254 -3.401 1.00 93.44 209 GLU A CA 1
ATOM 1522 C C . GLU A 1 209 ? 3.690 3.540 -2.103 1.00 93.44 209 GLU A C 1
ATOM 1524 O O . GLU A 1 209 ? 4.859 3.193 -1.943 1.00 93.44 209 GLU A O 1
ATOM 1529 N N . LEU A 1 210 ? 3.023 4.188 -1.151 1.00 93.75 210 LEU A N 1
ATOM 1530 C CA . LEU A 1 210 ? 3.658 4.571 0.110 1.00 93.75 210 LEU A CA 1
ATOM 1531 C C . LEU A 1 210 ? 3.832 3.364 1.025 1.00 93.75 210 LEU A C 1
ATOM 1533 O O . LEU A 1 210 ? 2.944 2.515 1.142 1.00 93.75 210 LEU A O 1
ATOM 1537 N N . TYR A 1 211 ? 4.934 3.354 1.770 1.00 94.38 211 TYR A N 1
ATOM 1538 C CA . TYR A 1 211 ? 5.033 2.507 2.949 1.00 94.38 211 TYR A CA 1
ATOM 1539 C C . TYR A 1 211 ? 4.353 3.158 4.154 1.00 94.38 211 TYR A C 1
ATOM 1541 O O . TYR A 1 211 ? 4.333 4.383 4.297 1.00 94.38 211 TYR A O 1
ATOM 1549 N N . GLY A 1 212 ? 3.784 2.326 5.021 1.00 93.69 212 GLY A N 1
ATOM 1550 C CA . GLY A 1 212 ? 3.288 2.717 6.329 1.00 93.69 212 GLY A CA 1
ATOM 1551 C C . GLY A 1 212 ? 4.382 2.625 7.389 1.00 93.69 212 GLY A C 1
ATOM 1552 O O . GLY A 1 212 ? 5.019 1.590 7.557 1.00 93.69 212 GLY A O 1
ATOM 1553 N N . GLU A 1 213 ? 4.545 3.694 8.150 1.00 91.31 213 GLU A N 1
ATOM 1554 C CA . GLU A 1 213 ? 5.342 3.770 9.369 1.00 91.31 213 GLU A CA 1
ATOM 1555 C C . GLU A 1 213 ? 4.436 3.675 10.602 1.00 91.31 213 GLU A C 1
ATOM 1557 O O . GLU A 1 213 ? 3.227 3.918 10.530 1.00 91.31 213 GLU A O 1
ATOM 1562 N N . ASN A 1 214 ? 5.017 3.366 11.766 1.00 91.00 214 ASN A N 1
ATOM 1563 C CA . ASN A 1 214 ? 4.295 3.323 13.046 1.00 91.00 214 ASN A CA 1
ATOM 1564 C C . ASN A 1 214 ? 3.009 2.473 12.983 1.00 91.00 214 ASN A C 1
ATOM 1566 O O . ASN A 1 214 ? 1.964 2.868 13.519 1.00 91.00 214 ASN A O 1
ATOM 1570 N N . VAL A 1 215 ? 3.107 1.343 12.276 1.00 93.25 215 VAL A N 1
ATOM 1571 C CA . VAL A 1 215 ? 1.995 0.451 11.948 1.00 93.25 215 VAL A CA 1
ATOM 1572 C C . VAL A 1 215 ? 1.527 -0.292 13.196 1.00 93.25 215 VAL A C 1
ATOM 1574 O O . VAL A 1 215 ? 2.322 -0.910 13.901 1.00 93.25 215 VAL A O 1
ATOM 1577 N N . SER A 1 216 ? 0.220 -0.282 13.434 1.00 95.19 216 SER A N 1
ATOM 1578 C CA . SER A 1 216 ? -0.455 -1.128 14.419 1.00 95.19 216 SER A CA 1
ATOM 1579 C C . SER A 1 216 ? -1.665 -1.801 13.781 1.00 95.19 216 SER A C 1
ATOM 1581 O O . SER A 1 216 ? -2.437 -1.137 13.085 1.00 95.19 216 SER A O 1
ATOM 1583 N N . VAL A 1 217 ? -1.842 -3.091 14.049 1.00 96.38 217 VAL A N 1
ATOM 1584 C CA . VAL A 1 217 ? -2.936 -3.917 13.526 1.00 96.38 217 VAL A CA 1
ATOM 1585 C C . VAL A 1 217 ? -3.880 -4.255 14.681 1.00 96.38 217 VAL A C 1
ATOM 1587 O O . VAL A 1 217 ? -3.401 -4.658 15.741 1.00 96.38 217 VAL A O 1
ATOM 1590 N N . ASN A 1 218 ? -5.186 -4.054 14.484 1.00 91.12 218 ASN A N 1
ATOM 1591 C CA . ASN A 1 218 ? -6.257 -4.370 15.438 1.00 91.12 218 ASN A CA 1
ATOM 1592 C C . ASN A 1 218 ? -7.300 -5.296 14.812 1.00 91.12 218 ASN A C 1
ATOM 1594 O O . ASN A 1 218 ? -7.559 -5.150 13.589 1.00 91.12 218 ASN A O 1
#

Secondary structure (DSSP, 8-state):
-HHHHHHHHHHHHHHHHHHHHHS--------------------------------------PPPPPP------------------------TT-EEPTTPPEEEEEEEEEEEHHHHHHHTT-SS-TT---TT-EEEEEEESS-EEEEEEETTSS-EEEEEES-EEEEBSS--TTS-BGGGGGGGTT-EEEEEEEE-SEE--S-PSSTT-PBEEEEEE-